Protein AF-0000000080698499 (afdb_homodimer)

Nearest PDB structures (foldseek):
  7paf-assembly1_D  TM=9.011E-01  e=4.760E-02  Streptococcus pneumoniae TIGR4
  7paf-assembly1_D  TM=9.011E-01  e=4.403E-02  Streptococcus pneumoniae TIGR4

Sequence (308 aa):
MSWLFFALLSALFAALTAVFAKLGLQGLDSDFATFIRTLFIVGIVALWVSFLGKWQPLAAVGGRQWLFLALSAAATGLSWLFYFKALQLGQASHVAPVDKLSVVFVALFSVTFLGERLSAREWLGIVLIVVGVICLALPSAAPVSQVTEQGYDKMSWLFFALLSALFAALTAVFAKLGLQGLDSDFATFIRTLFIVGIVALWVSFLGKWQPLAAVGGRQWLFLALSAAATGLSWLFYFKALQLGQASHVAPVDKLSVVFVALFSVTFLGERLSAREWLGIVLIVVGVICLALPSAAPVSQVTEQGYDK

Organism: Cardiobacterium hominis (strain ATCC 15826 / DSM 8339 / NCTC 10426 / 6573) (NCBI:txid638300)

Structure (mmCIF, N/CA/C/O backbone):
data_AF-0000000080698499-model_v1
#
loop_
_entity.id
_entity.type
_entity.pdbx_description
1 polymer 'Putative membrane protein'
#
loop_
_atom_site.group_PDB
_atom_site.id
_atom_site.type_symbol
_atom_site.label_atom_id
_atom_site.label_alt_id
_atom_site.label_comp_id
_atom_site.label_asym_id
_atom_site.label_entity_id
_atom_site.label_seq_id
_atom_site.pdbx_PDB_ins_code
_atom_site.Cartn_x
_atom_site.Cartn_y
_atom_site.Cartn_z
_atom_site.occupancy
_atom_site.B_iso_or_equiv
_atom_site.auth_seq_id
_atom_site.auth_comp_id
_atom_site.auth_asym_id
_atom_site.auth_atom_id
_atom_site.pdbx_PDB_model_num
ATOM 1 N N . MET A 1 1 ? 2.051 12.164 18.75 1 57.22 1 MET A N 1
ATOM 2 C CA . MET A 1 1 ? 2.865 11.18 18.062 1 57.22 1 MET A CA 1
ATOM 3 C C . MET A 1 1 ? 3.18 11.633 16.641 1 57.22 1 MET A C 1
ATOM 5 O O . MET A 1 1 ? 2.391 12.352 16.031 1 57.22 1 MET A O 1
ATOM 9 N N . SER A 1 2 ? 4.496 11.328 16.141 1 82.44 2 SER A N 1
ATOM 10 C CA . SER A 1 2 ? 5.039 11.898 14.914 1 82.44 2 SER A CA 1
ATOM 11 C C . SER A 1 2 ? 4.539 11.141 13.695 1 82.44 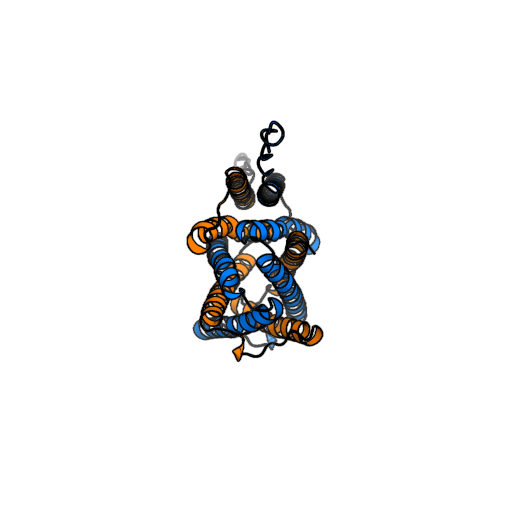2 SER A C 1
ATOM 13 O O . SER A 1 2 ? 4.082 10 13.805 1 82.44 2 SER A O 1
ATOM 15 N N . TRP A 1 3 ? 4.176 11.758 12.75 1 86 3 TRP A N 1
ATOM 16 C CA . TRP A 1 3 ? 3.809 11.156 11.469 1 86 3 TRP A CA 1
ATOM 17 C C . TRP A 1 3 ? 4.734 9.984 11.133 1 86 3 TRP A C 1
ATOM 19 O O . TRP A 1 3 ? 4.305 9 10.531 1 86 3 TRP A O 1
ATOM 29 N N . LEU A 1 4 ? 5.926 10.07 11.672 1 82.94 4 LEU A N 1
ATOM 30 C CA . LEU A 1 4 ? 6.926 9.039 11.398 1 82.94 4 LEU A CA 1
ATOM 31 C C . LEU A 1 4 ? 6.566 7.734 12.094 1 82.94 4 LEU A C 1
ATOM 33 O O . LEU A 1 4 ? 6.719 6.656 11.516 1 82.94 4 LEU A O 1
ATOM 37 N N . PHE A 1 5 ? 6.164 7.879 13.266 1 87.12 5 PHE A N 1
ATOM 38 C CA . PHE A 1 5 ? 5.777 6.695 14.031 1 87.12 5 PHE A CA 1
ATOM 39 C C . PHE A 1 5 ? 4.633 5.961 13.344 1 87.12 5 PHE A C 1
ATOM 41 O O . PHE A 1 5 ? 4.703 4.746 13.141 1 87.12 5 PHE A O 1
ATOM 48 N N . PHE A 1 6 ? 3.684 6.617 12.938 1 87.69 6 PHE A N 1
ATOM 49 C CA . PHE A 1 6 ? 2.516 6.023 12.297 1 87.69 6 PHE A CA 1
ATOM 50 C C . PHE A 1 6 ? 2.879 5.445 10.938 1 87.69 6 PHE A C 1
ATOM 52 O O . PHE A 1 6 ? 2.377 4.387 10.555 1 87.69 6 PHE A O 1
ATOM 59 N N . ALA A 1 7 ? 3.734 6.062 10.25 1 86.56 7 ALA A N 1
ATOM 60 C CA . ALA A 1 7 ? 4.156 5.574 8.938 1 86.56 7 ALA A CA 1
ATOM 61 C C . ALA A 1 7 ? 4.934 4.266 9.062 1 86.56 7 ALA A C 1
ATOM 63 O O . ALA A 1 7 ? 4.777 3.359 8.242 1 86.56 7 ALA A O 1
ATOM 64 N N . LEU A 1 8 ? 5.703 4.172 10.148 1 85.75 8 LEU A N 1
ATOM 65 C CA . LEU A 1 8 ? 6.488 2.963 10.375 1 85.75 8 LEU A CA 1
ATOM 66 C C . LEU A 1 8 ? 5.59 1.795 10.766 1 85.75 8 LEU A C 1
ATOM 68 O O . LEU A 1 8 ? 5.793 0.669 10.305 1 85.75 8 LEU A O 1
ATOM 72 N N . LEU A 1 9 ? 4.684 2.059 11.578 1 88.31 9 LEU A N 1
ATOM 73 C CA . LEU A 1 9 ? 3.717 1.031 11.945 1 88.31 9 LEU A CA 1
ATOM 74 C C . LEU A 1 9 ? 2.934 0.559 10.727 1 88.31 9 LEU A C 1
ATOM 76 O O . LEU A 1 9 ? 2.688 -0.639 10.57 1 88.31 9 LEU A O 1
ATOM 80 N N . SER A 1 10 ? 2.555 1.526 9.883 1 90.06 10 SER A N 1
ATOM 81 C CA . SER A 1 10 ? 1.871 1.193 8.633 1 90.06 10 SER A CA 1
ATOM 82 C C . SER A 1 10 ? 2.721 0.273 7.766 1 90.06 10 SER A C 1
ATOM 84 O O . SER A 1 10 ? 2.217 -0.703 7.207 1 90.06 10 SER A O 1
ATOM 86 N N . ALA A 1 11 ? 4.004 0.563 7.699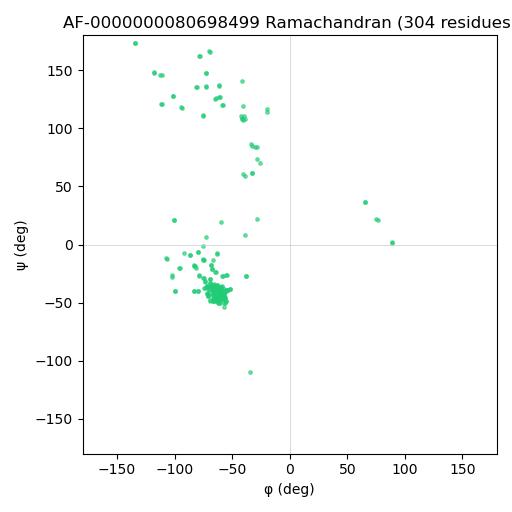 1 86.06 11 ALA A N 1
ATOM 87 C CA . ALA A 1 11 ? 4.922 -0.232 6.891 1 86.06 11 ALA A CA 1
ATOM 88 C C . ALA A 1 11 ? 4.996 -1.669 7.398 1 86.06 11 ALA A C 1
ATOM 90 O O . ALA A 1 11 ? 5.008 -2.615 6.605 1 86.06 11 ALA A O 1
ATOM 91 N N . LEU A 1 12 ? 5.062 -1.797 8.68 1 87.94 12 LEU A N 1
ATOM 92 C CA . LEU A 1 12 ? 5.133 -3.119 9.289 1 87.94 12 LEU A CA 1
ATOM 93 C C . LEU A 1 12 ? 3.896 -3.943 8.945 1 87.94 12 LEU A C 1
ATOM 95 O O . LEU A 1 12 ? 4.012 -5.082 8.484 1 87.94 12 LEU A O 1
ATOM 99 N N . PHE A 1 13 ? 2.744 -3.426 9.125 1 89.75 13 PHE A N 1
ATOM 100 C CA . PHE A 1 13 ? 1.504 -4.145 8.859 1 89.75 13 PHE A CA 1
ATOM 101 C C . PHE A 1 13 ? 1.314 -4.359 7.363 1 89.75 13 PHE A C 1
ATOM 103 O O . PHE A 1 13 ? 0.751 -5.371 6.941 1 89.75 13 PHE A O 1
ATOM 110 N N . ALA A 1 14 ? 1.779 -3.393 6.574 1 86.44 14 ALA A N 1
ATOM 111 C CA . ALA A 1 14 ? 1.729 -3.561 5.125 1 86.44 14 ALA A CA 1
ATOM 112 C C . ALA A 1 14 ? 2.535 -4.777 4.684 1 86.44 14 ALA A C 1
ATOM 114 O O . ALA A 1 14 ? 2.117 -5.52 3.791 1 86.44 14 ALA A O 1
ATOM 115 N N . ALA A 1 15 ? 3.678 -4.926 5.332 1 86.44 15 ALA A N 1
ATOM 116 C CA . ALA A 1 15 ? 4.504 -6.094 5.023 1 86.44 15 ALA A CA 1
ATOM 117 C C . ALA A 1 15 ? 3.773 -7.387 5.371 1 86.44 15 ALA A C 1
ATOM 119 O O . ALA A 1 15 ? 3.789 -8.344 4.594 1 86.44 15 ALA A O 1
ATOM 120 N N . LEU A 1 16 ? 3.174 -7.426 6.531 1 89.12 16 LEU A N 1
ATOM 121 C CA . LEU A 1 16 ? 2.402 -8.594 6.941 1 89.12 16 LEU A CA 1
ATOM 122 C C . LEU A 1 16 ? 1.259 -8.859 5.969 1 89.12 16 LEU A C 1
ATOM 124 O O . LEU A 1 16 ? 0.941 -10.008 5.676 1 89.12 16 LEU A O 1
ATOM 128 N N . THR A 1 17 ? 0.667 -7.77 5.473 1 90.56 17 THR A N 1
ATOM 129 C CA . THR A 1 17 ? -0.399 -7.891 4.484 1 90.56 17 THR A CA 1
ATOM 130 C C . THR A 1 17 ? 0.077 -8.68 3.27 1 90.56 17 THR A C 1
ATOM 132 O O . THR A 1 17 ? -0.583 -9.633 2.84 1 90.56 17 THR A O 1
ATOM 135 N N . ALA A 1 18 ? 1.188 -8.273 2.76 1 85.06 18 ALA A N 1
ATOM 136 C CA . ALA A 1 18 ? 1.715 -8.883 1.541 1 85.06 18 ALA A CA 1
ATOM 137 C C . ALA A 1 18 ? 2.02 -10.359 1.755 1 85.06 18 ALA A C 1
ATOM 139 O O . ALA A 1 18 ? 1.688 -11.195 0.913 1 85.06 18 ALA A O 1
ATOM 140 N N . VAL A 1 19 ? 2.631 -10.688 2.869 1 87.31 19 VAL A N 1
ATOM 141 C CA . VAL A 1 19 ? 3.061 -12.047 3.156 1 87.31 19 VAL A CA 1
ATOM 142 C C . VAL A 1 19 ? 1.838 -12.938 3.377 1 87.31 19 VAL A C 1
ATOM 144 O O . VAL A 1 19 ? 1.733 -14.016 2.789 1 87.31 19 VAL A O 1
ATOM 147 N N . PHE A 1 20 ? 0.883 -12.516 4.195 1 90.69 20 PHE A N 1
ATOM 148 C CA . PHE A 1 20 ? -0.334 -13.281 4.441 1 90.69 20 PHE A CA 1
ATOM 149 C C . PHE A 1 20 ? -1.156 -13.422 3.166 1 90.69 20 PHE A C 1
ATOM 151 O O . PHE A 1 20 ? -1.788 -14.453 2.938 1 90.69 20 PHE A O 1
ATOM 158 N N . ALA A 1 21 ? -1.169 -12.352 2.389 1 88.19 21 ALA A N 1
ATOM 159 C CA . ALA A 1 21 ? -1.91 -12.398 1.132 1 88.19 21 ALA A CA 1
ATOM 160 C C . ALA A 1 21 ? -1.332 -13.461 0.197 1 88.19 21 ALA A C 1
ATOM 162 O O . ALA A 1 21 ? -2.076 -14.219 -0.425 1 88.19 21 ALA A O 1
ATOM 163 N N . LYS A 1 22 ? 0.015 -13.414 0.082 1 86.12 22 LYS A N 1
ATOM 164 C CA . LYS A 1 22 ? 0.662 -14.414 -0.765 1 86.12 22 LYS A CA 1
ATOM 165 C C . LYS A 1 22 ? 0.281 -15.828 -0.336 1 86.12 22 LYS A C 1
ATOM 167 O O . LYS A 1 22 ? -0.013 -16.672 -1.177 1 86.12 22 LYS A O 1
ATOM 172 N N . LEU A 1 23 ? 0.198 -16.062 0.903 1 86.75 23 LEU A N 1
ATOM 173 C CA . LEU A 1 23 ? -0.152 -17.375 1.438 1 86.75 23 LEU A CA 1
ATOM 174 C C . LEU A 1 23 ? -1.63 -17.688 1.214 1 86.75 23 LEU A C 1
ATOM 176 O O . LEU A 1 23 ? -2.002 -18.828 0.96 1 86.75 23 LEU A O 1
ATOM 180 N N . GLY A 1 24 ? -2.477 -16.688 1.31 1 87.62 24 GLY A N 1
ATOM 181 C CA . GLY A 1 24 ? -3.916 -16.859 1.223 1 87.62 24 GLY A CA 1
ATOM 182 C C . GLY A 1 24 ? -4.422 -16.953 -0.205 1 87.62 24 GLY A C 1
ATOM 183 O O . GLY A 1 24 ? -5.535 -17.422 -0.449 1 87.62 24 GLY A O 1
ATOM 184 N N . LEU A 1 25 ? -3.598 -16.469 -1.101 1 86.75 25 LEU A N 1
ATOM 185 C CA . LEU A 1 25 ? -4.031 -16.391 -2.49 1 86.75 25 LEU A CA 1
ATOM 186 C C . LEU A 1 25 ? -3.846 -17.719 -3.201 1 86.75 25 LEU A C 1
ATOM 188 O O . LEU A 1 25 ? -4.395 -17.938 -4.285 1 86.75 25 LEU A O 1
ATOM 192 N N . GLN A 1 26 ? -3.021 -18.562 -2.621 1 83.06 26 GLN A N 1
ATOM 193 C CA . GLN A 1 26 ? -2.703 -19.828 -3.293 1 83.06 26 GLN A CA 1
ATOM 194 C C . GLN A 1 26 ? -3.965 -20.641 -3.559 1 83.06 26 GLN A C 1
ATOM 196 O O . GLN A 1 26 ? -4.715 -20.953 -2.633 1 83.06 26 GLN A O 1
ATOM 201 N N . GLY A 1 27 ? -4.219 -20.922 -4.84 1 81.38 27 GLY A N 1
ATOM 202 C CA . GLY A 1 27 ? -5.336 -21.766 -5.227 1 81.38 27 GLY A CA 1
ATOM 203 C C . GLY A 1 27 ? -6.625 -20.984 -5.441 1 81.38 27 GLY A C 1
ATOM 204 O O . GLY A 1 27 ? -7.68 -21.578 -5.66 1 81.38 27 GLY A O 1
ATOM 205 N N . LEU A 1 28 ? -6.559 -19.656 -5.285 1 84.38 28 LEU A N 1
ATOM 206 C CA . LEU A 1 28 ? -7.742 -18.828 -5.465 1 84.38 28 LEU A CA 1
ATOM 207 C C . LEU A 1 28 ? -7.543 -17.844 -6.613 1 84.38 28 LEU A C 1
ATOM 209 O O . LEU A 1 28 ? -6.41 -17.516 -6.973 1 84.38 28 LEU A O 1
ATOM 213 N N . ASP A 1 29 ? -8.633 -17.562 -7.234 1 87.94 29 ASP A N 1
ATOM 214 C CA . ASP A 1 29 ? -8.578 -16.406 -8.125 1 87.94 29 ASP A CA 1
ATOM 215 C C . ASP A 1 29 ? -8.242 -15.133 -7.363 1 87.94 29 ASP A C 1
ATOM 217 O O . ASP A 1 29 ? -8.867 -14.836 -6.34 1 87.94 29 ASP A O 1
ATOM 221 N N . SER A 1 30 ? -7.215 -14.406 -7.812 1 86.25 30 SER A N 1
ATOM 222 C CA . SER A 1 30 ? -6.73 -13.234 -7.09 1 86.25 30 SER A CA 1
ATOM 223 C C . SER A 1 30 ? -7.812 -12.164 -6.98 1 86.25 30 SER A C 1
ATOM 225 O O . SER A 1 30 ? -7.895 -11.453 -5.973 1 86.25 30 SER A O 1
ATOM 227 N N . ASP A 1 31 ? -8.648 -11.992 -8.016 1 88.25 31 ASP A N 1
ATOM 228 C CA . ASP A 1 31 ? -9.711 -10.984 -7.992 1 88.25 31 ASP A CA 1
ATOM 229 C C . ASP A 1 31 ? -10.758 -11.32 -6.934 1 88.25 31 ASP A C 1
ATOM 231 O O . ASP A 1 31 ? -11.172 -10.445 -6.172 1 88.25 31 ASP A O 1
ATOM 235 N N . PHE A 1 32 ? -11.133 -12.562 -6.883 1 88.06 32 PHE A N 1
ATOM 236 C CA . PHE A 1 32 ? -12.109 -13.016 -5.902 1 88.06 32 PHE A CA 1
ATOM 237 C C . PHE A 1 32 ? -11.547 -12.93 -4.492 1 88.06 32 PHE A C 1
ATOM 239 O O . PHE A 1 32 ? -12.234 -12.484 -3.568 1 88.06 32 PHE A O 1
ATOM 246 N N . ALA A 1 33 ? -10.32 -13.328 -4.34 1 87.44 33 ALA A N 1
ATOM 247 C CA . ALA A 1 33 ? -9.656 -13.25 -3.039 1 87.44 33 ALA A CA 1
ATOM 248 C C . ALA A 1 33 ? -9.602 -11.805 -2.543 1 87.44 33 ALA A C 1
ATOM 250 O O . ALA A 1 33 ? -9.805 -11.539 -1.356 1 87.44 33 ALA A O 1
ATOM 251 N N . THR A 1 34 ? -9.312 -10.875 -3.471 1 90.25 34 THR A N 1
ATOM 252 C CA . THR A 1 34 ? -9.258 -9.461 -3.123 1 90.25 34 THR A CA 1
ATOM 253 C C . THR A 1 34 ? -10.617 -8.977 -2.627 1 90.25 34 THR A C 1
ATOM 255 O O . THR A 1 34 ? -10.695 -8.195 -1.672 1 90.25 34 THR A O 1
ATOM 258 N N . PHE A 1 35 ? -11.68 -9.445 -3.244 1 90.44 35 PHE A N 1
ATOM 259 C CA . PHE A 1 35 ? -13.023 -9.07 -2.816 1 90.44 35 PHE A CA 1
ATOM 260 C C . PHE A 1 35 ? -13.289 -9.547 -1.393 1 90.44 35 PHE A C 1
ATOM 262 O O . PHE A 1 35 ? -13.75 -8.773 -0.554 1 90.44 35 PHE A O 1
ATOM 269 N N . ILE A 1 36 ? -12.969 -10.75 -1.102 1 89.12 36 ILE A N 1
ATOM 270 C CA . ILE A 1 36 ? -13.172 -11.32 0.226 1 89.12 36 ILE A CA 1
ATOM 271 C C . ILE A 1 36 ? -12.383 -10.516 1.257 1 89.12 36 ILE A C 1
ATOM 273 O O . ILE A 1 36 ? -12.906 -10.164 2.314 1 89.12 36 ILE A O 1
ATOM 277 N N . ARG A 1 37 ? -11.148 -10.25 0.898 1 89.38 37 ARG A N 1
ATOM 278 C CA . ARG A 1 37 ? -10.289 -9.492 1.798 1 89.38 37 ARG A CA 1
ATOM 279 C C . ARG A 1 37 ? -10.883 -8.125 2.113 1 89.38 37 ARG A C 1
ATOM 281 O O . ARG A 1 37 ? -10.797 -7.652 3.248 1 89.38 37 ARG A O 1
ATOM 288 N N . THR A 1 38 ? -11.438 -7.539 1.113 1 91.75 38 THR A N 1
ATOM 289 C CA . THR A 1 38 ? -11.969 -6.195 1.312 1 91.75 38 THR A CA 1
ATOM 290 C C . THR A 1 38 ? -13.148 -6.215 2.279 1 91.75 38 THR A C 1
ATOM 292 O O . THR A 1 38 ? -13.328 -5.289 3.07 1 91.75 38 THR A O 1
ATOM 295 N N . LEU A 1 39 ? -13.945 -7.207 2.246 1 92.25 39 LEU A N 1
ATOM 296 C CA . LEU A 1 39 ? -15.047 -7.332 3.193 1 92.25 39 LEU A CA 1
ATOM 297 C C . LEU A 1 39 ? -14.523 -7.426 4.625 1 92.25 39 LEU A C 1
ATOM 299 O O . LEU A 1 39 ? -15.102 -6.828 5.535 1 92.25 39 LEU A O 1
ATOM 303 N N . PHE A 1 40 ? -13.477 -8.219 4.816 1 90.5 40 PHE A N 1
ATOM 304 C CA . PHE A 1 40 ? -12.852 -8.305 6.133 1 90.5 40 PHE A CA 1
ATOM 305 C C . PHE A 1 40 ? -12.336 -6.938 6.578 1 90.5 40 PHE A C 1
ATOM 307 O O . PHE A 1 40 ? -12.461 -6.574 7.746 1 90.5 40 PHE A O 1
ATOM 314 N N . ILE A 1 41 ? -11.758 -6.199 5.637 1 91.56 41 ILE A N 1
ATOM 315 C CA . ILE A 1 41 ? -11.195 -4.891 5.953 1 91.56 41 ILE A CA 1
ATOM 316 C C . ILE A 1 41 ? -12.297 -3.955 6.438 1 91.56 41 ILE A C 1
ATOM 318 O O . ILE A 1 41 ? -12.125 -3.242 7.43 1 91.56 41 ILE A O 1
ATOM 322 N N . VAL A 1 42 ? -13.453 -3.941 5.77 1 92.12 42 VAL A N 1
ATOM 323 C CA . VAL A 1 42 ? -14.57 -3.1 6.18 1 92.12 42 VAL A CA 1
ATOM 324 C C . VAL A 1 42 ? -14.953 -3.414 7.621 1 92.12 42 VAL A C 1
ATOM 326 O O . VAL A 1 42 ? -15.156 -2.506 8.43 1 92.12 42 VAL A O 1
ATOM 329 N N . GLY A 1 43 ? -15.062 -4.695 7.914 1 92.5 43 GLY A N 1
ATOM 330 C CA . GLY A 1 43 ? -15.406 -5.102 9.266 1 92.5 43 GLY A CA 1
ATOM 331 C C . GLY A 1 43 ? -14.414 -4.621 10.305 1 92.5 43 GLY A C 1
ATOM 332 O O . GLY A 1 43 ? -14.805 -4.113 11.359 1 92.5 43 GLY A O 1
ATOM 333 N N . ILE A 1 44 ? -13.172 -4.758 10.078 1 90.62 44 ILE A N 1
ATOM 334 C CA . ILE A 1 44 ? -12.109 -4.414 11.016 1 90.62 44 ILE A CA 1
ATOM 335 C C . ILE A 1 44 ? -12.078 -2.9 11.234 1 90.62 44 ILE A C 1
ATOM 337 O O . ILE A 1 44 ? -12.008 -2.43 12.367 1 90.62 44 ILE A O 1
ATOM 341 N N . VAL A 1 45 ? -12.102 -2.105 10.133 1 90.69 45 VAL A N 1
ATOM 342 C CA . VAL A 1 45 ? -12.07 -0.649 10.227 1 90.69 45 VAL A CA 1
ATOM 343 C C . VAL A 1 45 ? -13.312 -0.144 10.945 1 90.69 45 VAL A C 1
ATOM 345 O O . VAL A 1 45 ? -13.234 0.756 11.789 1 90.69 45 VAL A O 1
ATOM 348 N N . ALA A 1 46 ? -14.477 -0.727 10.578 1 91.25 46 ALA A N 1
ATOM 349 C CA . ALA A 1 46 ? -15.711 -0.355 11.266 1 91.25 46 ALA A CA 1
ATOM 350 C C . ALA A 1 46 ? -15.594 -0.593 12.773 1 91.25 46 ALA A C 1
ATOM 352 O O . ALA A 1 46 ? -16.016 0.245 13.57 1 91.25 46 ALA A O 1
ATOM 353 N N . LEU A 1 47 ? -15.039 -1.777 13.086 1 90.81 47 LEU A N 1
ATOM 354 C CA . LEU A 1 47 ? -14.844 -2.109 14.492 1 90.81 47 LEU A CA 1
ATOM 355 C C . LEU A 1 47 ? -13.898 -1.115 15.164 1 90.81 47 LEU A C 1
ATOM 357 O O . LEU A 1 47 ? -14.141 -0.685 16.297 1 90.81 47 LEU A O 1
ATOM 361 N N . TRP A 1 48 ? -12.867 -0.739 14.469 1 88.06 48 TRP A N 1
ATOM 362 C CA . TRP A 1 48 ? -11.883 0.206 14.992 1 88.06 48 TRP A CA 1
ATOM 363 C C . TRP A 1 48 ? -12.508 1.579 15.203 1 88.06 48 TRP A C 1
ATOM 365 O O . TRP A 1 48 ? -12.359 2.174 16.281 1 88.06 48 TRP A O 1
ATOM 375 N N . VAL A 1 49 ? -13.219 2.094 14.234 1 88 49 VAL A N 1
ATOM 376 C CA . VAL A 1 49 ? -13.852 3.406 14.305 1 88 49 VAL A CA 1
ATOM 377 C C . VAL A 1 49 ? -14.891 3.422 15.422 1 88 49 VAL A C 1
ATOM 379 O O . VAL A 1 49 ? -15.023 4.418 16.141 1 88 49 VAL A O 1
ATOM 382 N N . SER A 1 50 ? -15.641 2.361 15.555 1 89.06 50 SER A N 1
ATOM 383 C CA . SER A 1 50 ? -16.656 2.252 16.594 1 89.06 50 SER A CA 1
ATOM 384 C C . SER A 1 50 ? -16.016 2.223 17.984 1 89.06 50 SER A C 1
ATOM 386 O O . SER A 1 50 ? -16.531 2.842 18.922 1 89.06 50 SER A O 1
ATOM 388 N N . PHE A 1 51 ? -14.961 1.452 18.078 1 88.94 51 PHE A N 1
ATOM 389 C CA . PHE A 1 51 ? -14.281 1.323 19.359 1 88.94 51 PHE A CA 1
ATOM 390 C C . PHE A 1 51 ? -13.719 2.666 19.812 1 88.94 51 PHE A C 1
ATOM 392 O O . PHE A 1 51 ? -13.758 2.994 21 1 88.94 51 PHE A O 1
ATOM 399 N N . LEU A 1 52 ? -13.211 3.49 18.859 1 87.44 52 LEU A N 1
ATOM 400 C CA . LEU A 1 52 ? -12.617 4.785 19.172 1 87.44 52 LEU A CA 1
ATOM 401 C C . LEU A 1 52 ? -13.688 5.871 19.234 1 87.44 52 LEU A C 1
ATOM 403 O O . LEU A 1 52 ? -13.422 6.984 19.703 1 87.44 52 LEU A O 1
ATOM 407 N N . GLY A 1 53 ? -14.93 5.578 18.828 1 84.62 53 GLY A N 1
ATOM 408 C CA . GLY A 1 53 ? -16.031 6.535 18.844 1 84.62 53 GLY A CA 1
ATOM 409 C C . GLY A 1 53 ? -15.812 7.684 17.875 1 84.62 53 GLY A C 1
ATOM 410 O O . GLY A 1 53 ? -16.109 8.836 18.203 1 84.62 53 GLY A O 1
ATOM 411 N N . LYS A 1 54 ? -15.242 7.402 16.75 1 82.56 54 LYS A N 1
ATOM 412 C CA . LYS A 1 54 ? -14.867 8.461 15.82 1 82.56 54 LYS A CA 1
ATOM 413 C C . LYS A 1 54 ? -15.883 8.578 14.695 1 82.56 54 LYS A C 1
ATOM 415 O O . LYS A 1 54 ? -15.562 9.07 13.609 1 82.56 54 LYS A O 1
ATOM 420 N N . TRP A 1 55 ? -17.062 8.086 14.945 1 83.88 55 TRP A N 1
ATOM 421 C CA . TRP A 1 55 ? -18.109 8.234 13.945 1 83.88 55 TRP A CA 1
ATOM 422 C C . TRP A 1 55 ? -18.469 9.703 13.734 1 83.88 55 TRP A C 1
ATOM 424 O O . TRP A 1 55 ? -18.547 10.469 14.695 1 83.88 55 TRP A O 1
ATOM 434 N N . GLN A 1 56 ? -18.406 10.164 12.523 1 82.12 56 GLN A N 1
ATOM 435 C CA . GLN A 1 56 ? -18.797 11.523 12.18 1 82.12 56 GLN A CA 1
ATOM 436 C C . GLN A 1 56 ? -20.062 11.539 11.336 1 82.12 56 GLN A C 1
ATOM 438 O O . GLN A 1 56 ? -20.344 10.586 10.609 1 82.12 56 GLN A O 1
ATOM 443 N N . PRO A 1 57 ? -20.875 12.633 11.594 1 80 57 PRO A N 1
ATOM 444 C CA . PRO A 1 57 ? -22.047 12.75 10.727 1 80 57 PRO A CA 1
ATOM 445 C C . PRO A 1 57 ? -21.688 12.906 9.25 1 80 57 PRO A C 1
ATOM 447 O O . PRO A 1 57 ? -20.688 13.547 8.922 1 80 57 PRO A O 1
ATOM 450 N N . LEU A 1 58 ? -22.359 12.234 8.391 1 80.31 58 LEU A N 1
ATOM 451 C CA . LEU A 1 58 ? -22.125 12.289 6.949 1 80.31 58 LEU A CA 1
ATOM 452 C C . LEU A 1 58 ? -22.188 13.727 6.441 1 80.31 58 LEU A C 1
ATOM 454 O O . LEU A 1 58 ? -21.547 14.07 5.445 1 80.31 58 LEU A O 1
ATOM 458 N N . ALA A 1 59 ? -22.922 14.539 7.141 1 78.25 59 ALA A N 1
ATOM 459 C CA . ALA A 1 59 ? -23.062 15.945 6.766 1 78.25 59 ALA A CA 1
ATOM 460 C C . ALA A 1 59 ? -21.75 16.688 6.941 1 78.25 59 ALA A C 1
ATOM 462 O O . ALA A 1 59 ? -21.531 17.75 6.348 1 78.25 59 ALA A O 1
ATOM 463 N N . ALA A 1 60 ? -20.922 16.125 7.746 1 79.31 60 ALA A N 1
ATOM 464 C CA . ALA A 1 60 ? -19.625 16.75 8 1 79.31 60 ALA A CA 1
ATOM 465 C C . ALA A 1 60 ? -18.672 16.547 6.824 1 79.31 60 ALA A C 1
ATOM 467 O O . ALA A 1 60 ? -17.656 17.219 6.711 1 79.31 60 ALA A O 1
ATOM 468 N N . VAL A 1 61 ? -19.109 15.648 5.996 1 82.38 61 VAL A N 1
ATOM 469 C CA . VAL A 1 61 ? -18.281 15.344 4.844 1 82.38 61 VAL A CA 1
ATOM 470 C C . VAL A 1 61 ? -18.719 16.188 3.646 1 82.38 61 VAL A C 1
ATOM 472 O O . VAL A 1 61 ? -19.875 16.125 3.236 1 82.38 61 VAL A O 1
ATOM 475 N N . GLY A 1 62 ? -17.812 17.062 3.135 1 85.69 62 GLY A N 1
ATOM 476 C CA . GLY A 1 62 ? -18.109 17.922 2.006 1 85.69 62 GLY A CA 1
ATOM 477 C C . GLY A 1 62 ? -18.047 17.203 0.67 1 85.69 62 GLY A C 1
ATOM 478 O O . GLY A 1 62 ? -17.594 16.078 0.592 1 85.69 62 GLY A O 1
ATOM 479 N N . GLY A 1 63 ? -18.656 17.812 -0.374 1 88.75 63 GLY A N 1
ATOM 480 C CA . GLY A 1 63 ? -18.641 17.266 -1.72 1 88.75 63 GLY A CA 1
ATOM 481 C C . GLY A 1 63 ? -17.25 16.969 -2.238 1 88.75 63 GLY A C 1
ATOM 482 O O . GLY A 1 63 ? -17.031 15.93 -2.875 1 88.75 63 GLY A O 1
ATOM 483 N N . ARG A 1 64 ? -16.375 17.844 -1.904 1 89 64 ARG A N 1
ATOM 484 C CA . ARG A 1 64 ? -14.992 17.656 -2.338 1 89 64 ARG A CA 1
ATOM 485 C C . ARG A 1 64 ? -14.375 16.422 -1.679 1 89 64 ARG A C 1
ATOM 487 O O . ARG A 1 64 ? -13.648 15.656 -2.326 1 89 64 ARG A O 1
ATOM 494 N N . GLN A 1 65 ? -14.648 16.25 -0.419 1 88.5 65 GLN A N 1
ATOM 495 C CA . GLN A 1 65 ? -14.117 15.102 0.302 1 88.5 65 GLN A CA 1
ATOM 496 C C . GLN A 1 65 ? -14.695 13.797 -0.25 1 88.5 65 GLN A C 1
ATOM 498 O O . GLN A 1 65 ? -13.961 12.828 -0.449 1 88.5 65 GLN A O 1
ATOM 503 N N . TRP A 1 66 ? -15.977 13.852 -0.58 1 88.44 66 TRP A N 1
ATOM 504 C CA . TRP A 1 66 ? -16.609 12.68 -1.168 1 88.44 66 TRP A CA 1
ATOM 505 C C . TRP A 1 66 ? -15.953 12.305 -2.49 1 88.44 66 TRP A C 1
ATOM 507 O O . TRP A 1 66 ? -15.664 11.133 -2.736 1 88.44 66 TRP A O 1
ATOM 517 N N . LEU A 1 67 ? -15.711 13.258 -3.229 1 90.44 67 LEU A N 1
ATOM 518 C CA . LEU A 1 67 ? -15.148 13.016 -4.551 1 90.44 67 LEU A CA 1
ATOM 519 C C . LEU A 1 67 ? -13.742 12.438 -4.441 1 90.44 67 LEU A C 1
ATOM 521 O O . LEU A 1 67 ? -13.445 11.398 -5.039 1 90.44 67 LEU A O 1
ATOM 525 N N . PHE A 1 68 ? -12.93 13.039 -3.631 1 91.19 68 PHE A N 1
ATOM 526 C CA . PHE A 1 68 ? -11.531 12.617 -3.555 1 91.19 68 PHE A CA 1
ATOM 527 C C . PHE A 1 68 ? -11.406 11.289 -2.828 1 91.19 68 PHE A C 1
ATOM 529 O O . PHE A 1 68 ? -10.539 10.477 -3.152 1 91.19 68 PHE A O 1
ATOM 536 N N . LEU A 1 69 ? -12.281 11.086 -1.915 1 89.88 69 LEU A N 1
ATOM 537 C CA . LEU A 1 69 ? -12.25 9.797 -1.236 1 89.88 69 LEU A CA 1
ATOM 538 C C . LEU A 1 69 ? -12.711 8.68 -2.17 1 89.88 69 LEU A C 1
ATOM 540 O O . LEU A 1 69 ? -12.148 7.586 -2.16 1 89.88 69 LEU A O 1
ATOM 544 N N . ALA A 1 70 ? -13.688 8.961 -2.949 1 91.69 70 ALA A N 1
ATOM 545 C CA . ALA A 1 70 ? -14.156 7.984 -3.926 1 91.69 70 ALA A CA 1
ATOM 546 C C . ALA A 1 70 ? -13.086 7.695 -4.973 1 91.69 70 ALA A C 1
ATOM 548 O O . ALA A 1 70 ? -12.859 6.539 -5.336 1 91.69 70 ALA A O 1
ATOM 549 N N . LEU A 1 71 ? -12.484 8.711 -5.461 1 91.56 71 LEU A N 1
ATOM 550 C CA . LEU A 1 71 ? -11.398 8.555 -6.43 1 91.56 71 LEU A CA 1
ATOM 551 C C . LEU A 1 71 ? -10.242 7.773 -5.824 1 91.56 71 LEU A C 1
ATOM 553 O O . LEU A 1 71 ? -9.656 6.914 -6.48 1 91.56 71 LEU A O 1
ATOM 557 N N . SER A 1 72 ? -9.891 8.156 -4.617 1 91.75 72 SER A N 1
ATOM 558 C CA . SER A 1 72 ? -8.828 7.438 -3.916 1 91.75 72 SER A CA 1
ATOM 559 C C . SER A 1 72 ? -9.18 5.965 -3.74 1 91.75 72 SER A C 1
ATOM 561 O O . SER A 1 72 ? -8.328 5.09 -3.932 1 91.75 72 SER A O 1
ATOM 563 N N . ALA A 1 73 ? -10.375 5.703 -3.375 1 91.5 73 ALA A N 1
ATOM 564 C CA . ALA A 1 73 ? -10.836 4.324 -3.209 1 91.5 73 ALA A CA 1
ATOM 565 C C . ALA A 1 73 ? -10.766 3.559 -4.527 1 91.5 73 ALA A C 1
ATOM 567 O O . ALA A 1 73 ? -10.344 2.398 -4.555 1 91.5 73 ALA A O 1
ATOM 568 N N . ALA A 1 74 ? -11.219 4.18 -5.578 1 92.94 74 ALA A N 1
ATOM 569 C CA . ALA A 1 74 ? -11.141 3.551 -6.895 1 92.94 74 ALA A CA 1
ATOM 570 C C . ALA A 1 74 ? -9.695 3.234 -7.27 1 92.94 74 ALA A C 1
ATOM 572 O O . ALA A 1 74 ? -9.398 2.137 -7.742 1 92.94 74 ALA A O 1
ATOM 573 N N . ALA A 1 75 ? -8.828 4.199 -7.066 1 92.12 75 ALA A N 1
ATOM 574 C CA . ALA A 1 75 ? -7.402 3.992 -7.328 1 92.12 75 ALA A CA 1
ATOM 575 C C . ALA A 1 75 ? -6.848 2.857 -6.473 1 92.12 75 ALA A C 1
ATOM 577 O O . ALA A 1 75 ? -6.074 2.027 -6.961 1 92.12 75 ALA A O 1
ATOM 578 N N . THR A 1 76 ? -7.234 2.826 -5.211 1 91.81 76 THR A N 1
ATOM 579 C CA . THR A 1 76 ? -6.797 1.776 -4.297 1 91.81 76 THR A CA 1
ATOM 580 C C . THR A 1 76 ? -7.285 0.41 -4.773 1 91.81 76 THR A C 1
ATOM 582 O O . THR A 1 76 ? -6.5 -0.539 -4.855 1 91.81 76 THR A O 1
ATOM 585 N N . GLY A 1 77 ? -8.57 0.314 -5.078 1 91.56 77 GLY A N 1
ATOM 586 C CA . GLY A 1 77 ? -9.125 -0.94 -5.562 1 91.56 77 GLY A CA 1
ATOM 587 C C . GLY A 1 77 ? -8.406 -1.475 -6.789 1 91.56 77 GLY A C 1
ATOM 588 O O . GLY A 1 77 ? -8.055 -2.656 -6.844 1 91.56 77 GLY A O 1
ATOM 589 N N . LEU A 1 78 ? -8.219 -0.607 -7.734 1 90.56 78 LEU A N 1
ATOM 590 C CA . LEU A 1 78 ? -7.496 -1.005 -8.938 1 90.56 78 LEU A CA 1
ATOM 591 C C . LEU A 1 78 ? -6.062 -1.401 -8.602 1 90.56 78 LEU A C 1
ATOM 593 O O . LEU A 1 78 ? -5.551 -2.398 -9.117 1 90.56 78 LEU A O 1
ATOM 597 N N . SER A 1 79 ? -5.426 -0.622 -7.789 1 90.69 79 SER A N 1
ATOM 598 C CA . SER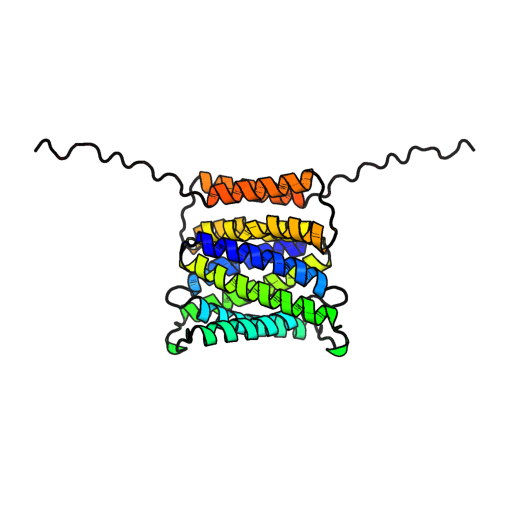 A 1 79 ? -4.062 -0.943 -7.375 1 90.69 79 SER A CA 1
ATOM 599 C C . SER A 1 79 ? -3.99 -2.326 -6.734 1 90.69 79 SER A C 1
ATOM 601 O O . SER A 1 79 ? -3.088 -3.109 -7.039 1 90.69 79 SER A O 1
ATOM 603 N N . TRP A 1 80 ? -4.941 -2.65 -5.895 1 89.5 80 TRP A N 1
ATOM 604 C CA . TRP A 1 80 ? -4.949 -3.939 -5.215 1 89.5 80 TRP A CA 1
ATOM 605 C C . TRP A 1 80 ? -5.156 -5.078 -6.207 1 89.5 80 TRP A C 1
ATOM 607 O O . TRP A 1 80 ? -4.48 -6.109 -6.129 1 89.5 80 TRP A O 1
ATOM 617 N N . LEU A 1 81 ? -6.086 -4.918 -7.105 1 89.38 81 LEU A N 1
ATOM 618 C CA . LEU A 1 81 ? -6.348 -5.961 -8.094 1 89.38 81 LEU A CA 1
ATOM 619 C C . LEU A 1 81 ? -5.09 -6.277 -8.898 1 89.38 81 LEU A C 1
ATOM 621 O O . LEU A 1 81 ? -4.758 -7.445 -9.102 1 89.38 81 LEU A O 1
ATOM 625 N N . PHE A 1 82 ? -4.398 -5.273 -9.266 1 89.31 82 PHE A N 1
ATOM 626 C CA . PHE A 1 82 ? -3.172 -5.473 -10.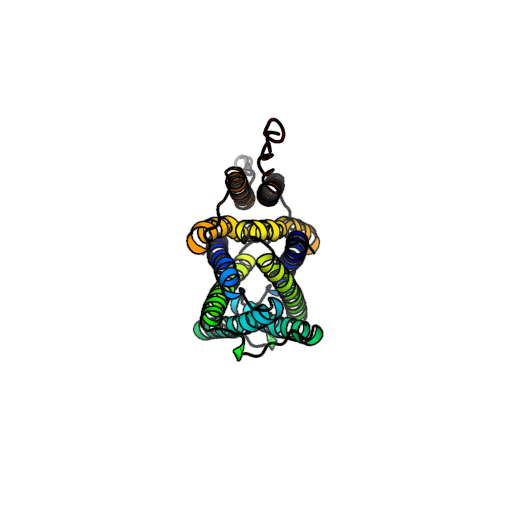031 1 89.31 82 PHE A CA 1
ATOM 627 C C . PHE A 1 82 ? -2.059 -6 -9.133 1 89.31 82 PHE A C 1
ATOM 629 O O . PHE A 1 82 ? -1.265 -6.844 -9.555 1 89.31 82 PHE A O 1
ATOM 636 N N . TYR A 1 83 ? -1.992 -5.547 -7.922 1 88.88 83 TYR A N 1
ATOM 637 C CA . TYR A 1 83 ? -0.947 -5.961 -6.992 1 88.88 83 TYR A CA 1
ATOM 638 C C . TYR A 1 83 ? -1.069 -7.441 -6.656 1 88.88 83 TYR A C 1
ATOM 640 O O . TYR A 1 83 ? -0.084 -8.18 -6.711 1 88.88 83 TYR A O 1
ATOM 648 N N . PHE A 1 84 ? -2.236 -7.859 -6.363 1 87.88 84 PHE A N 1
ATOM 649 C CA . PHE A 1 84 ? -2.412 -9.242 -5.945 1 87.88 84 PHE A CA 1
ATOM 650 C C . PHE A 1 84 ? -2.316 -10.188 -7.141 1 87.88 84 PHE A C 1
ATOM 652 O O . PHE A 1 84 ? -1.864 -11.328 -7.008 1 87.88 84 PHE A O 1
ATOM 659 N N . LYS A 1 85 ? -2.703 -9.648 -8.297 1 87.75 85 LYS A N 1
ATOM 660 C CA . LYS A 1 85 ? -2.412 -10.422 -9.5 1 87.75 85 LYS A CA 1
ATOM 661 C C . LYS A 1 85 ? -0.908 -10.586 -9.695 1 87.75 85 LYS A C 1
ATOM 663 O O . LYS A 1 85 ? -0.435 -11.672 -10.039 1 87.75 85 LYS A O 1
ATOM 668 N N . ALA A 1 86 ? -0.189 -9.539 -9.477 1 86.75 86 ALA A N 1
ATOM 669 C CA . ALA A 1 86 ? 1.268 -9.594 -9.562 1 86.75 86 ALA A CA 1
ATOM 670 C C . ALA A 1 86 ? 1.848 -10.547 -8.523 1 86.75 86 ALA A C 1
ATOM 672 O O . ALA A 1 86 ? 2.775 -11.305 -8.812 1 86.75 86 ALA A O 1
ATOM 673 N N . LEU A 1 87 ? 1.313 -10.516 -7.336 1 84.19 87 LEU A N 1
ATOM 674 C CA . LEU A 1 87 ? 1.778 -11.367 -6.246 1 84.19 87 LEU A CA 1
ATOM 675 C C . LEU A 1 87 ? 1.532 -12.836 -6.562 1 84.19 87 LEU A C 1
ATOM 677 O O . LEU A 1 87 ? 2.299 -13.703 -6.137 1 84.19 87 LEU A O 1
ATOM 681 N N . GLN A 1 88 ? 0.438 -13.062 -7.223 1 85.75 88 GLN A N 1
ATOM 682 C CA . GLN A 1 88 ? 0.133 -14.438 -7.609 1 85.75 88 GLN A CA 1
ATOM 683 C C . GLN A 1 88 ? 1.104 -14.938 -8.68 1 85.75 88 GLN A C 1
ATOM 685 O O . GLN A 1 88 ? 1.458 -16.125 -8.695 1 85.75 88 GLN A O 1
ATOM 690 N N . LEU A 1 89 ? 1.64 -14.07 -9.539 1 85.75 89 LEU A N 1
ATOM 691 C CA . LEU A 1 89 ? 2.453 -14.438 -10.688 1 85.75 89 LEU A CA 1
ATOM 692 C C . LEU A 1 89 ? 3.938 -14.383 -10.344 1 85.75 89 LEU A C 1
ATOM 694 O O . LEU A 1 89 ? 4.762 -14.977 -11.047 1 85.75 89 LEU A O 1
ATOM 698 N N . GLY A 1 90 ? 4.254 -13.625 -9.25 1 80 90 GLY A N 1
ATOM 699 C CA . GLY A 1 90 ? 5.656 -13.43 -8.922 1 80 90 GLY A CA 1
ATOM 700 C C . GLY A 1 90 ? 5.949 -13.617 -7.445 1 80 90 GLY A C 1
ATOM 701 O O . GLY A 1 90 ? 5.039 -13.852 -6.648 1 80 90 GLY A O 1
ATOM 702 N N . GLN A 1 91 ? 7.301 -13.57 -7.141 1 82.62 91 GLN A N 1
ATOM 703 C CA . GLN A 1 91 ? 7.723 -13.656 -5.746 1 82.62 91 GLN A CA 1
ATOM 704 C C . GLN A 1 91 ? 7.402 -12.375 -4.992 1 82.62 91 GLN A C 1
ATOM 706 O O . GLN A 1 91 ? 7.539 -11.273 -5.539 1 82.62 91 GLN A O 1
ATOM 711 N N . ALA A 1 92 ? 6.875 -12.539 -3.768 1 80.38 92 ALA A N 1
ATOM 712 C CA . ALA A 1 92 ? 6.547 -11.383 -2.939 1 80.38 92 ALA A CA 1
ATOM 713 C C . ALA A 1 92 ? 7.738 -10.438 -2.816 1 80.38 92 ALA A C 1
ATOM 715 O O . ALA A 1 92 ? 7.578 -9.211 -2.869 1 80.38 92 ALA A O 1
ATOM 716 N N . SER A 1 93 ? 8.938 -11 -2.715 1 77.88 93 SER A N 1
ATOM 717 C CA . SER A 1 93 ? 10.156 -10.219 -2.529 1 77.88 93 SER A CA 1
ATOM 718 C C . SER A 1 93 ? 10.492 -9.406 -3.775 1 77.88 93 SER A C 1
ATOM 720 O O . SER A 1 93 ? 11.266 -8.453 -3.711 1 77.88 93 SER A O 1
ATOM 722 N N . HIS A 1 94 ? 9.898 -9.773 -4.91 1 79.56 94 HIS A N 1
ATOM 723 C CA . HIS A 1 94 ? 10.133 -9.031 -6.148 1 79.56 94 HIS A CA 1
ATOM 724 C C . HIS A 1 94 ? 8.992 -8.062 -6.434 1 79.56 94 HIS A C 1
ATOM 726 O O . HIS A 1 94 ? 9.227 -6.926 -6.844 1 79.56 94 HIS A O 1
ATOM 732 N N . VAL A 1 95 ? 7.809 -8.523 -6.176 1 80.69 95 VAL A N 1
ATOM 733 C CA . VAL A 1 95 ? 6.621 -7.738 -6.508 1 80.69 95 VAL A CA 1
ATOM 734 C C . VAL A 1 95 ? 6.516 -6.535 -5.574 1 80.69 95 VAL A C 1
ATOM 736 O O . VAL A 1 95 ? 6.238 -5.422 -6.02 1 80.69 95 VAL A O 1
ATOM 739 N N . ALA A 1 96 ? 6.734 -6.711 -4.301 1 79.31 96 ALA A N 1
ATOM 740 C CA . ALA A 1 96 ? 6.582 -5.676 -3.285 1 79.31 96 ALA A CA 1
ATOM 741 C C . ALA A 1 96 ? 7.469 -4.469 -3.594 1 79.31 96 ALA A C 1
ATOM 743 O O . ALA A 1 96 ? 6.984 -3.336 -3.648 1 79.31 96 ALA A O 1
ATOM 744 N N . PRO A 1 97 ? 8.695 -4.746 -3.963 1 76.69 97 PRO A N 1
ATOM 745 C CA . PRO A 1 97 ? 9.555 -3.588 -4.25 1 76.69 97 PRO A CA 1
ATOM 746 C C . PRO A 1 97 ? 9.109 -2.82 -5.492 1 76.69 97 PRO A C 1
ATOM 748 O O . PRO A 1 97 ? 9.227 -1.594 -5.539 1 76.69 97 PRO A O 1
ATOM 751 N N . VAL A 1 98 ? 8.617 -3.506 -6.5 1 76.44 98 VAL A N 1
ATOM 752 C CA . VAL A 1 98 ? 8.188 -2.844 -7.727 1 76.44 98 VAL A CA 1
ATOM 753 C C . VAL A 1 98 ? 6.973 -1.968 -7.445 1 76.44 98 VAL A C 1
ATOM 755 O O . VAL A 1 98 ? 6.863 -0.857 -7.973 1 76.44 98 VAL A O 1
ATOM 758 N N . ASP A 1 99 ? 6.164 -2.463 -6.594 1 80.19 99 ASP A N 1
ATOM 759 C CA . ASP A 1 99 ? 5 -1.679 -6.195 1 80.19 99 ASP A CA 1
ATOM 760 C C . ASP A 1 99 ? 5.418 -0.401 -5.473 1 80.19 99 ASP A C 1
ATOM 762 O O . ASP A 1 99 ? 4.727 0.618 -5.551 1 80.19 99 ASP A O 1
ATOM 766 N N . LYS A 1 100 ? 6.562 -0.396 -4.918 1 74.5 100 LYS A N 1
ATOM 767 C CA . LYS A 1 100 ? 7.027 0.741 -4.129 1 74.5 100 LYS A CA 1
ATOM 768 C C . LYS A 1 100 ? 7.543 1.862 -5.027 1 74.5 100 LYS A C 1
ATOM 770 O O . LYS A 1 100 ? 7.742 2.988 -4.57 1 74.5 100 LYS A O 1
ATOM 775 N N . LEU A 1 101 ? 7.609 1.576 -6.328 1 80 101 LEU A N 1
ATOM 776 C CA . LEU A 1 101 ? 7.887 2.656 -7.27 1 80 101 LEU A CA 1
ATOM 777 C C . LEU A 1 101 ? 6.773 3.699 -7.242 1 80 101 LEU A C 1
ATOM 779 O O . LEU A 1 101 ? 6.926 4.793 -7.793 1 80 101 LEU A O 1
ATOM 783 N N . SER A 1 102 ? 5.781 3.355 -6.547 1 83.06 102 SER A N 1
ATOM 784 C CA . SER A 1 102 ? 4.699 4.316 -6.363 1 83.06 102 SER A CA 1
ATOM 785 C C . SER A 1 102 ? 5.203 5.602 -5.719 1 83.06 102 SER A C 1
ATOM 787 O O . SER A 1 102 ? 4.633 6.676 -5.93 1 83.06 102 SER A O 1
ATOM 789 N N . VAL A 1 103 ? 6.254 5.492 -4.973 1 80 103 VAL A N 1
ATOM 790 C CA . VAL A 1 103 ? 6.793 6.66 -4.285 1 80 103 VAL A CA 1
ATOM 791 C C . VAL A 1 103 ? 7.211 7.715 -5.309 1 80 103 VAL A C 1
ATOM 793 O O . VAL A 1 103 ? 7.047 8.914 -5.078 1 80 103 VAL A O 1
ATOM 796 N N . VAL A 1 104 ? 7.773 7.273 -6.395 1 81.81 104 VAL A N 1
ATOM 797 C CA . VAL A 1 104 ? 8.172 8.188 -7.461 1 81.81 104 VAL A CA 1
ATOM 798 C C . VAL A 1 104 ? 6.949 8.914 -8.008 1 81.81 104 VAL A C 1
ATOM 800 O O . VAL A 1 104 ? 6.957 10.141 -8.156 1 81.81 104 VAL A O 1
ATOM 803 N N . PHE A 1 105 ? 5.945 8.188 -8.234 1 85.81 105 PHE A N 1
ATOM 804 C CA . PHE A 1 105 ? 4.711 8.758 -8.758 1 85.81 105 PHE A CA 1
ATOM 805 C C . PHE A 1 105 ? 4.059 9.672 -7.734 1 85.81 105 PHE A C 1
ATOM 807 O O . PHE A 1 105 ? 3.529 10.734 -8.086 1 85.81 105 PHE A O 1
ATOM 814 N N . VAL A 1 106 ? 4.125 9.289 -6.465 1 84.12 106 VAL A N 1
ATOM 815 C CA . VAL A 1 106 ? 3.564 10.125 -5.41 1 84.12 106 VAL A CA 1
ATOM 816 C C . VAL A 1 106 ? 4.301 11.461 -5.363 1 84.12 106 VAL A C 1
ATOM 818 O O . VAL A 1 106 ? 3.674 12.523 -5.25 1 84.12 106 VAL A O 1
ATOM 821 N N . ALA A 1 107 ? 5.625 11.383 -5.398 1 82.56 107 ALA A N 1
ATOM 822 C CA . ALA A 1 107 ? 6.41 12.617 -5.398 1 82.56 107 ALA A CA 1
ATOM 823 C C . ALA A 1 107 ? 6.012 13.523 -6.555 1 82.56 107 ALA A C 1
ATOM 825 O O . ALA A 1 107 ? 5.781 14.719 -6.363 1 82.56 107 ALA A O 1
ATOM 826 N N . LEU A 1 108 ? 5.891 12.922 -7.703 1 85.88 108 LEU A N 1
ATOM 827 C CA . LEU A 1 108 ? 5.531 13.695 -8.891 1 85.88 108 LEU A CA 1
ATOM 828 C C . LEU A 1 108 ? 4.133 14.289 -8.742 1 85.88 108 LEU A C 1
ATOM 830 O O . LEU A 1 108 ? 3.934 15.484 -8.992 1 85.88 108 LEU A O 1
ATOM 834 N N . PHE A 1 109 ? 3.213 13.484 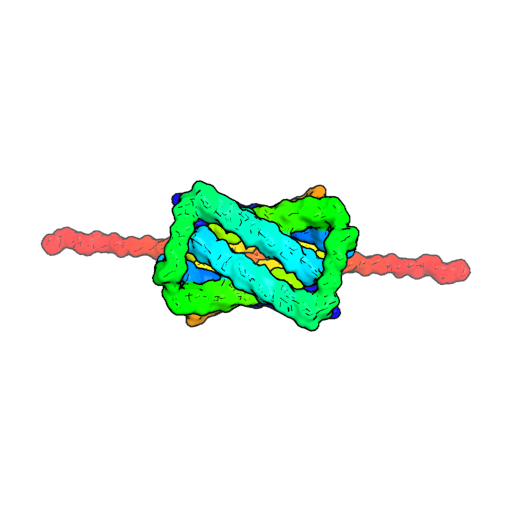-8.305 1 88.06 109 PHE A N 1
ATOM 835 C CA . PHE A 1 109 ? 1.826 13.922 -8.195 1 88.06 109 PHE A CA 1
ATOM 836 C C . PHE A 1 109 ? 1.66 14.898 -7.039 1 88.06 109 PHE A C 1
ATOM 838 O O . PHE A 1 109 ? 0.851 15.828 -7.113 1 88.06 109 PHE A O 1
ATOM 845 N N . SER A 1 110 ? 2.428 14.633 -5.969 1 84.88 110 SER A N 1
ATOM 846 C CA . SER A 1 110 ? 2.301 15.539 -4.832 1 84.88 110 SER A CA 1
ATOM 847 C C . SER A 1 110 ? 2.814 16.938 -5.176 1 84.88 110 SER A C 1
ATOM 849 O O . SER A 1 110 ? 2.256 17.938 -4.723 1 84.88 110 SER A O 1
ATOM 851 N N . VAL A 1 111 ? 3.885 17.047 -5.953 1 84.25 111 VAL A N 1
ATOM 852 C CA . VAL A 1 111 ? 4.41 18.344 -6.395 1 84.25 111 VAL A CA 1
ATOM 853 C C . VAL A 1 111 ? 3.416 19.016 -7.336 1 84.25 111 VAL A C 1
ATOM 855 O O . VAL A 1 111 ? 3.164 20.219 -7.23 1 84.25 111 VAL A O 1
ATOM 858 N N . THR A 1 112 ? 2.789 18.266 -8.188 1 86.62 112 THR A N 1
ATOM 859 C CA . THR A 1 112 ? 1.933 18.828 -9.227 1 86.62 112 THR A CA 1
ATOM 860 C C . THR A 1 112 ? 0.541 19.125 -8.672 1 86.62 112 THR A C 1
ATOM 862 O O . THR A 1 112 ? -0.039 20.172 -8.969 1 86.62 112 THR A O 1
ATOM 865 N N . PHE A 1 113 ? 0.009 18.219 -7.809 1 84.69 113 PHE A N 1
ATOM 866 C CA . PHE A 1 113 ? -1.383 18.359 -7.391 1 84.69 113 PHE A CA 1
ATOM 867 C C . PHE A 1 113 ? -1.476 18.953 -5.992 1 84.69 113 PHE A C 1
ATOM 869 O O . PHE A 1 113 ? -2.453 19.641 -5.668 1 84.69 113 PHE A O 1
ATOM 876 N N . LEU A 1 114 ? -0.484 18.797 -5.137 1 83.88 114 LEU A N 1
ATOM 877 C CA . LEU A 1 114 ? -0.551 19.266 -3.758 1 83.88 114 LEU A CA 1
ATOM 878 C C . LEU A 1 114 ? 0.345 20.484 -3.551 1 83.88 114 LEU A C 1
ATOM 880 O O . LEU A 1 114 ? 0.278 21.141 -2.508 1 83.88 114 LEU A O 1
ATOM 884 N N . GLY A 1 115 ? 1.185 20.734 -4.551 1 85.12 115 GLY A N 1
ATOM 885 C CA . GLY A 1 115 ? 2.061 21.891 -4.465 1 85.12 115 GLY A CA 1
ATOM 886 C C . GLY A 1 115 ? 3.227 21.703 -3.518 1 85.12 115 GLY A C 1
ATOM 887 O O . GLY A 1 115 ? 3.75 22.656 -2.955 1 85.12 115 GLY A O 1
ATOM 888 N N . GLU A 1 116 ? 3.543 20.531 -3.277 1 83.88 116 GLU A N 1
ATOM 889 C CA . GLU A 1 116 ? 4.684 20.266 -2.406 1 83.88 116 GLU A CA 1
ATOM 890 C C . GLU A 1 116 ? 6 20.578 -3.111 1 83.88 116 GLU A C 1
ATOM 892 O O . GLU A 1 116 ? 6.102 20.453 -4.332 1 83.88 116 GLU A O 1
ATOM 897 N N . ARG A 1 117 ? 7 21.031 -2.354 1 84.94 117 ARG A N 1
ATOM 898 C CA . ARG A 1 117 ? 8.328 21.312 -2.879 1 84.94 117 ARG A CA 1
ATOM 899 C C . ARG A 1 117 ? 9.352 20.328 -2.338 1 84.94 117 ARG A C 1
ATOM 901 O O . ARG A 1 117 ? 9.508 20.188 -1.122 1 84.94 117 ARG A O 1
ATOM 908 N N . LEU A 1 118 ? 9.945 19.672 -3.246 1 83.44 118 LEU A N 1
ATOM 909 C CA . LEU A 1 118 ? 10.953 18.672 -2.854 1 83.44 118 LEU A CA 1
ATOM 910 C C . LEU A 1 118 ? 12.359 19.234 -3.039 1 83.44 118 LEU A C 1
ATOM 912 O O . LEU A 1 118 ? 12.656 19.859 -4.059 1 83.44 118 LEU A O 1
ATOM 916 N N . SER A 1 119 ? 13.094 19.125 -1.999 1 85.44 119 SER A N 1
ATOM 917 C CA . SER A 1 119 ? 14.492 19.531 -2.066 1 85.44 119 SER A CA 1
ATOM 918 C C . SER A 1 119 ? 15.312 18.578 -2.936 1 85.44 119 SER A C 1
ATOM 920 O O . SER A 1 119 ? 14.828 17.516 -3.322 1 85.44 119 SER A O 1
ATOM 922 N N . ALA A 1 120 ? 16.469 19.016 -3.273 1 86.56 120 ALA A N 1
ATOM 923 C CA . ALA A 1 120 ? 17.391 18.188 -4.059 1 86.56 120 ALA A CA 1
ATOM 924 C C . ALA A 1 120 ? 17.688 16.875 -3.334 1 86.56 120 ALA A C 1
ATOM 926 O O . ALA A 1 120 ? 17.812 15.82 -3.965 1 86.56 120 ALA A O 1
ATOM 927 N N . ARG A 1 121 ? 17.781 16.969 -2.098 1 84 121 ARG A N 1
ATOM 928 C CA . ARG A 1 121 ? 18.031 15.773 -1.293 1 84 121 ARG A CA 1
ATOM 929 C C . ARG A 1 121 ? 16.859 14.797 -1.397 1 84 121 ARG A C 1
ATOM 931 O O . ARG A 1 121 ? 17.062 13.586 -1.494 1 84 121 ARG A O 1
ATOM 938 N N . GLU A 1 122 ? 15.742 15.352 -1.388 1 84.31 122 GLU A N 1
ATOM 939 C CA . GLU A 1 122 ? 14.547 14.516 -1.492 1 84.31 122 GLU A CA 1
ATOM 940 C C . GLU A 1 122 ? 14.469 13.836 -2.855 1 84.31 122 GLU A C 1
ATOM 942 O O . GLU A 1 122 ? 14.102 12.664 -2.951 1 84.31 122 GLU A O 1
ATOM 947 N N . TRP A 1 123 ? 14.867 14.547 -3.844 1 86.38 123 TRP A N 1
ATOM 948 C CA . TRP A 1 123 ? 14.906 13.953 -5.18 1 86.38 123 TRP A CA 1
ATOM 949 C C . TRP A 1 123 ? 15.945 12.844 -5.246 1 86.38 123 TRP A C 1
ATOM 951 O O . TRP A 1 123 ? 15.727 11.82 -5.898 1 86.38 123 TRP A O 1
ATOM 961 N N . LEU A 1 124 ? 16.969 13.023 -4.551 1 86.31 124 LEU A N 1
ATOM 962 C CA . LEU A 1 124 ? 18 11.992 -4.484 1 86.31 124 LEU A CA 1
ATOM 963 C C . LEU A 1 124 ? 17.469 10.734 -3.805 1 86.31 124 LEU A C 1
ATOM 965 O O . LEU A 1 124 ? 17.75 9.617 -4.234 1 86.31 124 LEU A O 1
ATOM 969 N N . GLY A 1 125 ? 16.781 10.977 -2.736 1 83.69 125 GLY A N 1
ATOM 970 C CA . GLY A 1 125 ? 16.156 9.844 -2.074 1 83.69 125 GLY A CA 1
ATOM 971 C C . GLY A 1 125 ? 15.258 9.039 -2.992 1 83.69 125 GLY A C 1
ATOM 972 O O . GLY A 1 125 ? 15.297 7.805 -2.986 1 83.69 125 GLY A O 1
ATOM 973 N N . ILE A 1 126 ? 14.539 9.703 -3.812 1 84.38 126 ILE A N 1
ATOM 974 C CA . ILE A 1 126 ? 13.633 9.062 -4.758 1 84.38 126 ILE A CA 1
ATOM 975 C C . ILE A 1 126 ? 14.438 8.242 -5.766 1 84.38 126 ILE A C 1
ATOM 977 O O . ILE A 1 126 ? 14.078 7.102 -6.078 1 84.38 126 ILE A O 1
ATOM 981 N N . VAL A 1 127 ? 15.484 8.797 -6.285 1 86.81 127 VAL A N 1
ATOM 982 C CA . VAL A 1 127 ? 16.344 8.109 -7.246 1 86.81 127 VAL A CA 1
ATOM 983 C C . VAL A 1 127 ? 16.906 6.84 -6.617 1 86.81 127 VAL A C 1
ATOM 985 O O . VAL A 1 127 ? 16.953 5.785 -7.258 1 86.81 127 VAL A O 1
ATOM 988 N N . LEU A 1 128 ? 17.328 6.914 -5.398 1 85.56 128 LEU A N 1
ATOM 989 C CA . LEU A 1 128 ? 17.875 5.758 -4.691 1 85.56 128 LEU A CA 1
ATOM 990 C C . LEU A 1 128 ? 16.828 4.656 -4.566 1 85.56 128 LEU A C 1
ATOM 992 O O . LEU A 1 128 ? 17.141 3.475 -4.738 1 85.56 128 LEU A O 1
ATOM 996 N N . ILE A 1 129 ? 15.641 5.02 -4.266 1 81.56 129 ILE A N 1
ATOM 997 C CA . ILE A 1 129 ? 14.555 4.051 -4.16 1 81.56 129 ILE A CA 1
ATOM 998 C C . ILE A 1 129 ? 14.344 3.371 -5.512 1 81.56 129 ILE A C 1
ATOM 1000 O O . ILE A 1 129 ? 14.219 2.146 -5.582 1 81.56 129 ILE A O 1
ATOM 1004 N N . VAL A 1 130 ? 14.328 4.141 -6.586 1 83.94 130 VAL A N 1
ATOM 1005 C CA . VAL A 1 130 ? 14.125 3.609 -7.93 1 83.94 130 VAL A CA 1
ATOM 1006 C C . VAL A 1 130 ? 15.234 2.619 -8.266 1 83.94 130 VAL A C 1
ATOM 1008 O O . VAL A 1 130 ? 14.969 1.507 -8.727 1 83.94 130 VAL A O 1
ATOM 1011 N N . VAL A 1 131 ? 16.422 2.994 -8.023 1 85.75 131 VAL A N 1
ATOM 1012 C CA . VAL A 1 131 ? 17.578 2.146 -8.305 1 85.75 131 VAL A CA 1
ATOM 1013 C C . VAL A 1 131 ? 17.5 0.871 -7.469 1 85.75 131 VAL A C 1
ATOM 1015 O O . VAL A 1 131 ? 17.797 -0.222 -7.965 1 85.75 131 VAL A O 1
ATOM 1018 N N . GLY A 1 132 ? 17.141 1.023 -6.25 1 83 132 GLY A N 1
ATOM 1019 C CA . GLY A 1 132 ? 16.984 -0.138 -5.391 1 83 132 GLY A CA 1
ATOM 1020 C C . GLY A 1 132 ? 15.945 -1.125 -5.906 1 83 132 GLY A C 1
ATOM 1021 O O . GLY A 1 132 ? 16.172 -2.336 -5.887 1 83 132 GLY A O 1
ATOM 1022 N N . VAL A 1 133 ? 14.852 -0.623 -6.375 1 79.69 133 VAL A N 1
ATOM 1023 C CA . VAL A 1 133 ? 13.789 -1.461 -6.918 1 79.69 133 VAL A CA 1
ATOM 1024 C C . VAL A 1 133 ? 14.281 -2.18 -8.172 1 79.69 133 VAL A C 1
ATOM 1026 O O . VAL A 1 133 ? 14 -3.363 -8.367 1 79.69 133 VAL A O 1
ATOM 1029 N N . ILE A 1 134 ? 14.969 -1.476 -9.031 1 80.12 134 ILE A N 1
ATOM 1030 C CA . ILE A 1 134 ? 15.508 -2.064 -10.258 1 80.12 134 ILE A CA 1
ATOM 1031 C C . ILE A 1 134 ? 16.469 -3.199 -9.906 1 80.12 134 ILE A C 1
ATOM 1033 O O . ILE A 1 134 ? 16.453 -4.254 -10.547 1 80.12 134 ILE A O 1
ATOM 1037 N N . CYS A 1 135 ? 17.234 -3.008 -8.898 1 80.31 135 CYS A N 1
ATOM 1038 C CA . CYS A 1 135 ? 18.172 -4.035 -8.453 1 80.31 135 CYS A CA 1
ATOM 1039 C C . CYS A 1 135 ? 17.438 -5.281 -7.988 1 80.31 135 CYS A C 1
ATOM 1041 O O . CYS A 1 135 ? 17.922 -6.402 -8.156 1 80.31 135 CYS A O 1
ATOM 1043 N N . LEU A 1 136 ? 16.375 -5.168 -7.434 1 75.19 136 LEU A N 1
ATOM 1044 C CA . LEU A 1 136 ? 15.578 -6.281 -6.922 1 75.19 136 LEU A CA 1
ATOM 1045 C C . LEU A 1 136 ? 14.805 -6.957 -8.047 1 75.19 136 LEU A C 1
ATOM 1047 O O . LEU A 1 136 ? 14.625 -8.18 -8.039 1 75.19 136 LEU A O 1
ATOM 1051 N N . ALA A 1 137 ? 14.266 -6.172 -8.969 1 70.5 137 ALA A N 1
ATOM 1052 C CA . ALA A 1 137 ? 13.383 -6.688 -10.016 1 70.5 137 ALA A CA 1
ATOM 1053 C C . ALA A 1 137 ? 14.188 -7.352 -11.125 1 70.5 137 ALA A C 1
ATOM 1055 O O . ALA A 1 137 ? 13.672 -8.211 -11.844 1 70.5 137 ALA A O 1
ATOM 1056 N N . LEU A 1 138 ? 15.422 -6.941 -11.305 1 64.44 138 LEU A N 1
ATOM 1057 C CA . LEU A 1 138 ? 16.203 -7.504 -12.406 1 64.44 138 LEU A CA 1
ATOM 1058 C C . LEU A 1 138 ? 16.672 -8.914 -12.07 1 64.44 138 LEU A C 1
ATOM 1060 O O . LEU A 1 138 ? 17.094 -9.188 -10.945 1 64.44 138 LEU A O 1
ATOM 1064 N N . PRO A 1 139 ? 16.094 -9.906 -12.812 1 55.66 139 PRO A N 1
ATOM 1065 C CA . PRO A 1 139 ? 16.516 -11.305 -12.648 1 55.66 139 PRO A CA 1
ATOM 1066 C C . PRO A 1 139 ? 18.031 -11.445 -12.508 1 55.66 139 PRO A C 1
ATOM 1068 O O . PRO A 1 139 ? 18.781 -10.68 -13.109 1 55.66 139 PRO A O 1
ATOM 1071 N N . SER A 1 140 ? 18.422 -11.805 -11.195 1 51.91 140 SER A N 1
ATOM 1072 C CA . SER A 1 140 ? 19.844 -12.172 -11.109 1 51.91 140 SER A CA 1
ATOM 1073 C C . SER A 1 140 ? 20.266 -12.977 -12.328 1 51.91 140 SER A C 1
ATOM 1075 O O . SER A 1 140 ? 19.516 -13.828 -12.812 1 51.91 140 SER A O 1
ATOM 1077 N N . ALA A 1 141 ? 21.062 -12.516 -13.219 1 44.41 141 ALA A N 1
ATOM 1078 C CA . ALA A 1 141 ? 21.688 -13.312 -14.273 1 44.41 141 ALA A CA 1
ATOM 1079 C C . ALA A 1 141 ? 21.922 -14.75 -13.82 1 44.41 141 ALA A C 1
ATOM 1081 O O . ALA A 1 141 ? 22.516 -14.984 -12.766 1 44.41 141 ALA A O 1
ATOM 1082 N N . ALA A 1 142 ? 20.906 -15.648 -13.914 1 45.53 142 ALA A N 1
ATOM 1083 C CA . ALA A 1 142 ? 21.188 -17.078 -13.773 1 45.53 142 ALA A CA 1
ATOM 1084 C C . ALA A 1 142 ? 22.656 -17.375 -14.023 1 45.53 142 ALA A C 1
ATOM 1086 O O . ALA A 1 142 ? 23.266 -16.828 -14.945 1 45.53 142 ALA A O 1
ATOM 1087 N N . PRO A 1 143 ? 23.391 -17.844 -13.109 1 41.78 143 PRO A N 1
ATOM 1088 C CA . PRO A 1 143 ? 24.703 -18.328 -13.562 1 41.78 143 PRO A CA 1
ATOM 1089 C C . PRO A 1 143 ? 24.609 -19.109 -14.859 1 41.78 143 PRO A C 1
ATOM 1091 O O . PRO A 1 143 ? 23.641 -19.844 -15.086 1 41.78 143 PRO A O 1
ATOM 1094 N N . VAL A 1 144 ? 25.078 -18.688 -16.031 1 38.44 144 VAL A N 1
ATOM 1095 C CA . VAL A 1 144 ? 25.312 -19.516 -17.219 1 38.44 144 VAL A CA 1
ATOM 1096 C C . VAL A 1 144 ? 25.641 -20.953 -16.797 1 38.44 144 VAL A C 1
ATOM 1098 O O . VAL A 1 144 ? 26.641 -21.188 -16.125 1 38.44 144 VAL A O 1
ATOM 1101 N N . SER A 1 145 ? 24.781 -21.766 -16.344 1 40.81 145 SER A N 1
ATOM 1102 C CA . SER A 1 145 ? 25.141 -23.172 -16.328 1 40.81 145 SER A CA 1
ATOM 1103 C C . SER A 1 145 ? 26.031 -23.531 -17.516 1 40.81 145 SER A C 1
ATOM 1105 O O . SER A 1 145 ? 25.641 -23.375 -18.672 1 40.81 145 SER A O 1
ATOM 1107 N N . GLN A 1 146 ? 27.344 -23.391 -17.453 1 38.5 146 GLN A N 1
ATOM 1108 C CA . GLN A 1 146 ? 28.281 -24.047 -18.359 1 38.5 146 GLN A CA 1
ATOM 1109 C C . GLN A 1 146 ? 27.859 -25.484 -18.641 1 38.5 146 GLN A C 1
ATOM 1111 O O . GLN A 1 146 ? 27.906 -26.328 -17.75 1 38.5 146 GLN A O 1
ATOM 1116 N N . VAL A 1 147 ? 26.719 -25.906 -19.203 1 40.22 147 VAL A N 1
ATOM 1117 C CA . VAL A 1 147 ? 26.609 -27.172 -19.906 1 40.22 147 VAL A CA 1
ATOM 1118 C C . VAL A 1 147 ? 27.922 -27.5 -20.594 1 40.22 147 VAL A C 1
ATOM 1120 O O . VAL A 1 147 ? 28.312 -26.859 -21.562 1 40.22 147 VAL A O 1
ATOM 1123 N N . THR A 1 148 ? 29.078 -27.688 -19.922 1 37.38 148 THR A N 1
ATOM 1124 C CA . THR A 1 148 ? 30.219 -28.359 -20.547 1 37.38 148 THR A CA 1
ATOM 1125 C C . THR A 1 148 ? 29.75 -29.562 -21.359 1 37.38 148 THR A C 1
ATOM 1127 O O . THR A 1 148 ? 28.781 -30.234 -20.984 1 37.38 148 THR A O 1
ATOM 1130 N N . GLU A 1 149 ? 30.359 -29.859 -22.609 1 40.56 149 GLU A N 1
ATOM 1131 C CA . GLU A 1 149 ? 30.641 -30.75 -23.734 1 40.56 149 GLU A CA 1
ATOM 1132 C C . GLU A 1 149 ? 30.859 -32.188 -23.25 1 40.56 149 GLU A C 1
ATOM 1134 O O . GLU A 1 149 ? 31.297 -33.031 -24.016 1 40.56 149 GLU A O 1
ATOM 1139 N N . GLN A 1 150 ? 30.609 -32.5 -21.969 1 40.44 150 GLN A N 1
ATOM 1140 C CA . GLN A 1 150 ? 31.094 -33.844 -21.828 1 40.44 150 GLN A CA 1
ATOM 1141 C C . GLN A 1 150 ? 30.25 -34.812 -22.656 1 40.44 150 GLN A C 1
ATOM 1143 O O . GLN A 1 150 ? 30.453 -36.031 -22.609 1 40.44 150 GLN A O 1
ATOM 1148 N N . GLY A 1 151 ? 29 -34.375 -23.188 1 35.59 151 GLY A N 1
ATOM 1149 C CA . GLY A 1 151 ? 28.328 -35.531 -23.766 1 35.59 151 GLY A CA 1
ATOM 1150 C C . GLY A 1 151 ? 29.156 -36.219 -24.828 1 35.59 151 GLY A C 1
ATOM 1151 O O . GLY A 1 151 ? 28.969 -37.438 -25.078 1 35.59 151 GLY A O 1
ATOM 1152 N N . TYR A 1 152 ? 29.656 -35.531 -25.891 1 38.94 152 TYR A N 1
ATOM 1153 C CA . TYR A 1 152 ? 29.656 -36.312 -27.125 1 38.94 152 TYR A CA 1
ATOM 1154 C C . TYR A 1 152 ? 30.781 -37.375 -27.109 1 38.94 152 TYR A C 1
ATOM 1156 O O . TYR A 1 152 ? 31.047 -38 -28.125 1 38.94 152 TYR A O 1
ATOM 1164 N N . ASP A 1 153 ? 31.781 -37.312 -26.156 1 36.28 153 ASP A N 1
ATOM 1165 C CA . ASP A 1 153 ? 32.781 -38.281 -26.578 1 36.28 153 ASP A CA 1
ATOM 1166 C C . ASP A 1 153 ? 32.312 -39.719 -26.359 1 36.28 153 ASP A C 1
ATOM 1168 O O . ASP A 1 153 ? 33 -40.656 -26.672 1 36.28 153 ASP A O 1
ATOM 1172 N N . LYS A 1 154 ? 31.031 -40.031 -25.953 1 31.19 154 LYS A N 1
ATOM 1173 C CA . LYS A 1 154 ? 30.906 -41.469 -26.203 1 31.19 154 LYS A CA 1
ATOM 1174 C C . LYS A 1 154 ? 30.469 -41.719 -27.641 1 31.19 154 LYS A C 1
ATOM 1176 O O . LYS A 1 154 ? 29.734 -40.906 -28.234 1 31.19 154 LYS A O 1
ATOM 1181 N N . MET B 1 1 ? 0.742 -11.875 -19.438 1 56.97 1 MET B N 1
ATOM 1182 C CA . MET B 1 1 ? 1.305 -10.625 -18.953 1 56.97 1 MET B CA 1
ATOM 1183 C C . MET B 1 1 ? 2.168 -10.859 -17.719 1 56.97 1 MET B C 1
ATOM 1185 O O . MET B 1 1 ? 1.908 -11.781 -16.938 1 56.97 1 MET B O 1
ATOM 1189 N N . SER B 1 2 ? 3.373 -10.07 -17.625 1 82.38 2 SER B N 1
ATOM 1190 C CA . SER B 1 2 ? 4.422 -10.328 -16.641 1 82.38 2 SER B CA 1
ATOM 1191 C C . SER B 1 2 ? 4.062 -9.742 -15.281 1 82.38 2 SER B C 1
ATOM 1193 O O . SER B 1 2 ? 3.213 -8.852 -15.188 1 82.38 2 SER B O 1
ATOM 1195 N N . TRP B 1 3 ? 4.238 -10.398 -14.297 1 86.06 3 TRP B N 1
ATOM 1196 C CA . TRP B 1 3 ? 4.078 -9.898 -12.938 1 86.06 3 TRP B CA 1
ATOM 1197 C C . TRP B 1 3 ? 4.57 -8.453 -12.828 1 86.06 3 TRP B C 1
ATOM 1199 O O . TRP B 1 3 ? 4.012 -7.66 -12.062 1 86.06 3 TRP B O 1
ATOM 1209 N N . LEU B 1 4 ? 5.5 -8.133 -13.688 1 82.94 4 LEU B N 1
ATOM 1210 C CA . LEU B 1 4 ? 6.094 -6.801 -13.664 1 82.94 4 LEU B CA 1
ATOM 1211 C C . LEU B 1 4 ? 5.098 -5.754 -14.148 1 82.94 4 LEU B C 1
ATOM 1213 O O . LEU B 1 4 ? 5.02 -4.66 -13.586 1 82.94 4 LEU B O 1
ATOM 1217 N N . PHE B 1 5 ? 4.445 -6.109 -15.156 1 87.25 5 PHE B N 1
ATOM 1218 C CA . PHE B 1 5 ? 3.455 -5.191 -15.703 1 87.25 5 PHE B CA 1
ATOM 1219 C C . PHE B 1 5 ? 2.375 -4.879 -14.68 1 87.25 5 PHE B C 1
ATOM 1221 O O . PHE B 1 5 ? 2.059 -3.713 -14.438 1 87.25 5 PHE B O 1
ATOM 1228 N N . PHE B 1 6 ? 1.888 -5.793 -14.039 1 88.06 6 PHE B N 1
ATOM 1229 C CA . PHE B 1 6 ? 0.826 -5.625 -13.055 1 88.06 6 PHE B CA 1
ATOM 1230 C C . PHE B 1 6 ? 1.339 -4.879 -11.828 1 88.06 6 PHE B C 1
ATOM 1232 O O . PHE B 1 6 ? 0.626 -4.051 -11.258 1 88.06 6 PHE B O 1
ATOM 1239 N N . ALA B 1 7 ? 2.523 -5.109 -11.461 1 86.88 7 ALA B N 1
ATOM 1240 C CA . ALA B 1 7 ? 3.107 -4.426 -10.305 1 86.88 7 ALA B CA 1
ATOM 1241 C C . ALA B 1 7 ? 3.283 -2.938 -10.586 1 86.88 7 ALA B C 1
ATOM 1243 O O . ALA B 1 7 ? 3.064 -2.104 -9.703 1 86.88 7 ALA B O 1
ATOM 1244 N N . LEU B 1 8 ? 3.609 -2.631 -11.836 1 86.06 8 LEU B N 1
ATOM 1245 C CA . LEU B 1 8 ? 3.803 -1.236 -12.211 1 86.06 8 LEU B CA 1
ATOM 1246 C C . LEU B 1 8 ? 2.471 -0.495 -12.258 1 86.06 8 LEU B C 1
ATOM 1248 O O . LEU B 1 8 ? 2.381 0.653 -11.82 1 86.06 8 LEU B O 1
ATOM 1252 N N . LEU B 1 9 ? 1.523 -1.114 -12.781 1 88.44 9 LEU B N 1
ATOM 1253 C CA . LEU B 1 9 ? 0.188 -0.527 -12.797 1 88.44 9 LEU B CA 1
ATOM 1254 C C . LEU B 1 9 ? -0.32 -0.299 -11.375 1 88.44 9 LEU B C 1
ATOM 1256 O O . LEU B 1 9 ? -0.924 0.736 -11.086 1 88.44 9 LEU B O 1
ATOM 1260 N N . SER B 1 10 ? -0.058 -1.289 -10.508 1 90.31 10 SER B N 1
ATOM 1261 C CA . SER B 1 10 ? -0.42 -1.154 -9.102 1 90.31 10 SER B CA 1
ATOM 1262 C C . SER B 1 10 ? 0.255 0.059 -8.469 1 90.31 10 SER B C 1
ATOM 1264 O O . SER B 1 10 ? -0.38 0.817 -7.734 1 90.31 10 SER B O 1
ATOM 1266 N N . ALA B 1 11 ? 1.509 0.26 -8.805 1 86.31 11 ALA B N 1
ATOM 1267 C CA . ALA B 1 11 ? 2.273 1.379 -8.258 1 86.31 11 ALA B CA 1
ATOM 1268 C C . ALA B 1 11 ? 1.671 2.715 -8.688 1 86.31 11 ALA B C 1
ATOM 1270 O O . ALA B 1 11 ? 1.568 3.643 -7.879 1 86.31 11 ALA B O 1
ATOM 1271 N N . LEU B 1 12 ? 1.306 2.781 -9.914 1 88.19 12 LEU B N 1
ATOM 1272 C CA . LEU B 1 12 ? 0.71 4.004 -10.445 1 88.19 12 LEU B CA 1
ATOM 1273 C C . LEU B 1 12 ? -0.582 4.34 -9.711 1 88.19 12 LEU B C 1
ATOM 1275 O O . LEU B 1 12 ? -0.756 5.469 -9.242 1 88.19 12 LEU B O 1
ATOM 1279 N N . PHE B 1 13 ? -1.47 3.432 -9.57 1 89.88 13 PHE B N 1
ATOM 1280 C CA . PHE B 1 13 ? -2.75 3.664 -8.906 1 89.88 13 PHE B CA 1
ATOM 1281 C C . PHE B 1 13 ? -2.557 3.881 -7.414 1 89.88 13 PHE B C 1
ATOM 1283 O O . PHE B 1 13 ? -3.297 4.645 -6.789 1 89.88 13 PHE B O 1
ATOM 1290 N N . ALA B 1 14 ? -1.558 3.203 -6.855 1 86.62 14 ALA B N 1
ATOM 1291 C CA . ALA B 1 14 ? -1.238 3.422 -5.449 1 86.62 14 ALA B CA 1
ATOM 1292 C C . ALA B 1 14 ? -0.835 4.871 -5.195 1 86.62 14 ALA B C 1
ATOM 1294 O O . ALA B 1 14 ? -1.211 5.461 -4.18 1 86.62 14 ALA B O 1
ATOM 1295 N N . ALA B 1 15 ? -0.071 5.391 -6.133 1 86.62 15 ALA B N 1
ATOM 1296 C CA . ALA B 1 15 ? 0.328 6.793 -6.016 1 86.62 15 ALA B CA 1
ATOM 1297 C C . ALA B 1 15 ? -0.887 7.715 -6.059 1 86.62 15 ALA B C 1
ATOM 1299 O O . ALA B 1 15 ? -0.99 8.648 -5.266 1 86.62 15 ALA B O 1
ATOM 1300 N N . LEU B 1 16 ? -1.774 7.461 -6.988 1 89.31 16 LEU B N 1
ATOM 1301 C CA . LEU B 1 16 ? -3.002 8.242 -7.082 1 89.31 16 LEU B CA 1
ATOM 1302 C C . LEU B 1 16 ? -3.82 8.133 -5.801 1 89.31 16 LEU B C 1
ATOM 1304 O O . LEU B 1 16 ? -4.434 9.109 -5.363 1 89.31 16 LEU B O 1
ATOM 1308 N N . THR B 1 17 ? -3.797 6.938 -5.211 1 90.62 17 THR B N 1
ATOM 1309 C CA . THR B 1 17 ? -4.492 6.719 -3.951 1 90.62 17 THR B CA 1
ATOM 1310 C C . THR B 1 17 ? -4 7.691 -2.885 1 90.62 17 THR B C 1
ATOM 1312 O O . THR B 1 17 ? -4.805 8.359 -2.227 1 90.62 17 THR B O 1
ATOM 1315 N N . ALA B 1 18 ? -2.725 7.75 -2.754 1 85.06 18 ALA B N 1
ATOM 1316 C CA . ALA B 1 18 ? -2.121 8.578 -1.71 1 85.06 18 ALA B CA 1
ATOM 1317 C C . ALA B 1 18 ? -2.451 10.047 -1.919 1 85.06 18 ALA B C 1
ATOM 1319 O O . ALA B 1 18 ? -2.801 10.758 -0.969 1 85.06 18 ALA B O 1
ATOM 1320 N N . VAL B 1 19 ? -2.361 10.508 -3.141 1 87.19 19 VAL B N 1
ATOM 1321 C CA . VAL B 1 19 ? -2.561 11.922 -3.461 1 87.19 19 VAL B CA 1
ATOM 1322 C C . VAL B 1 19 ? -4.031 12.289 -3.268 1 87.19 19 VAL B C 1
ATOM 1324 O O . VAL B 1 19 ? -4.344 13.289 -2.615 1 87.19 19 VAL B O 1
ATOM 1327 N N . PHE B 1 20 ? -4.957 11.5 -3.785 1 90.75 20 PHE B N 1
ATOM 1328 C CA . PHE B 1 20 ? -6.383 11.758 -3.625 1 90.75 20 PHE B CA 1
ATOM 1329 C C . PHE B 1 20 ? -6.793 11.656 -2.16 1 90.75 20 PHE B C 1
ATOM 1331 O O . PHE B 1 20 ? -7.66 12.398 -1.698 1 90.75 20 PHE B O 1
ATOM 1338 N N . ALA B 1 21 ? -6.188 10.703 -1.475 1 88.19 21 ALA B N 1
ATOM 1339 C CA . ALA B 1 21 ? -6.496 10.555 -0.055 1 88.19 21 ALA B CA 1
ATOM 1340 C C . ALA B 1 21 ? -6.094 11.797 0.728 1 88.19 21 ALA B C 1
ATOM 1342 O O . ALA B 1 21 ? -6.848 12.273 1.579 1 88.19 21 ALA B O 1
ATOM 1343 N N . LYS B 1 22 ? -4.852 12.258 0.442 1 86.12 22 LYS B N 1
ATOM 1344 C CA . LYS B 1 22 ? -4.391 13.469 1.114 1 86.12 22 LYS B CA 1
ATOM 1345 C C . LYS B 1 22 ? -5.363 14.617 0.895 1 86.12 22 LYS B C 1
ATOM 1347 O O . LYS B 1 22 ? -5.688 15.352 1.831 1 86.12 22 LYS B O 1
ATOM 1352 N N . LEU B 1 23 ? -5.887 14.742 -0.253 1 86.69 23 LEU B N 1
ATOM 1353 C CA . LEU B 1 23 ? -6.828 15.805 -0.589 1 86.69 23 LEU B CA 1
ATOM 1354 C C . LEU B 1 23 ? -8.18 15.562 0.075 1 86.69 23 LEU B C 1
ATOM 1356 O O . LEU B 1 23 ? -8.852 16.516 0.484 1 86.69 23 LEU B O 1
ATOM 1360 N N . GLY B 1 24 ? -8.594 14.328 0.183 1 87.56 24 GLY B N 1
ATOM 1361 C CA . GLY B 1 24 ? -9.906 13.984 0.699 1 87.56 24 GLY B CA 1
ATOM 1362 C C . GLY B 1 24 ? -9.969 13.961 2.215 1 87.56 24 GLY B C 1
ATOM 1363 O O . GLY B 1 24 ? -11.055 14.008 2.799 1 87.56 24 GLY B O 1
ATOM 1364 N N . LEU B 1 25 ? -8.805 13.875 2.795 1 86.62 25 LEU B N 1
ATOM 1365 C CA . LEU B 1 25 ? -8.75 13.719 4.246 1 86.62 25 LEU B CA 1
ATOM 1366 C C . LEU B 1 25 ? -8.867 15.07 4.941 1 86.62 25 LEU B C 1
ATOM 1368 O O . LEU B 1 25 ? -9.117 15.133 6.148 1 86.62 25 LEU B O 1
ATOM 1372 N N . GLN B 1 26 ? -8.625 16.125 4.188 1 83.06 26 GLN B N 1
ATOM 1373 C CA . GLN B 1 26 ? -8.609 17.438 4.805 1 83.06 26 GLN B CA 1
ATOM 1374 C C . GLN B 1 26 ? -9.945 17.75 5.477 1 83.06 26 GLN B C 1
ATOM 1376 O O . GLN B 1 26 ? -10.992 17.719 4.828 1 83.06 26 GLN B O 1
ATOM 1381 N N . GLY B 1 27 ? -9.898 17.984 6.793 1 81.25 27 GLY B N 1
ATOM 1382 C CA . GLY B 1 27 ? -11.086 18.391 7.539 1 81.25 27 GLY B CA 1
ATOM 1383 C C . GLY B 1 27 ? -11.883 17.203 8.062 1 81.25 27 GLY B C 1
ATOM 1384 O O . GLY B 1 27 ? -12.977 17.391 8.609 1 81.25 27 GLY B O 1
ATOM 1385 N N . LEU B 1 28 ? -11.383 15.992 7.82 1 84.31 28 LEU B N 1
ATOM 1386 C CA . LEU B 1 28 ? -12.07 14.797 8.281 1 84.31 28 LEU B CA 1
ATOM 1387 C C . LEU B 1 28 ? -11.203 14.016 9.266 1 84.31 28 LEU B C 1
ATOM 1389 O O . LEU B 1 28 ? -9.977 14.141 9.258 1 84.31 28 LEU B O 1
ATOM 1393 N N . ASP B 1 29 ? -11.875 13.398 10.172 1 87.94 29 ASP B N 1
ATOM 1394 C CA . ASP B 1 29 ? -11.148 12.398 10.945 1 87.94 29 ASP B CA 1
ATOM 1395 C C . ASP B 1 29 ? -10.609 11.289 10.047 1 87.94 29 ASP B C 1
ATOM 1397 O O . ASP B 1 29 ? -11.352 10.727 9.234 1 87.94 29 ASP B O 1
ATOM 1401 N N . SER B 1 30 ? -9.305 11 10.133 1 86.25 30 SER B N 1
ATOM 1402 C CA . SER B 1 30 ? -8.664 10.047 9.234 1 86.25 30 SER B CA 1
ATOM 1403 C C . SER B 1 30 ? -9.266 8.656 9.391 1 86.25 30 SER B C 1
ATOM 1405 O O . SER B 1 30 ? -9.383 7.906 8.414 1 86.25 30 SER B O 1
ATOM 1407 N N . ASP B 1 31 ? -9.648 8.25 10.617 1 88.19 31 ASP B N 1
ATOM 1408 C CA . ASP B 1 31 ? -10.227 6.93 10.852 1 88.19 31 ASP B CA 1
ATOM 1409 C C . ASP B 1 31 ? -11.586 6.801 10.164 1 88.19 31 ASP B C 1
ATOM 1411 O O . ASP B 1 31 ? -11.859 5.793 9.508 1 88.19 31 ASP B O 1
ATOM 1415 N N . PHE B 1 32 ? -12.375 7.816 10.289 1 87.94 32 PHE B N 1
ATOM 1416 C CA . PHE B 1 32 ? -13.695 7.832 9.664 1 87.94 32 PHE B CA 1
ATOM 1417 C C . PHE B 1 32 ? -13.578 7.875 8.148 1 87.94 32 PHE B C 1
ATOM 1419 O O . PHE B 1 32 ? -14.297 7.16 7.441 1 87.94 32 PHE B O 1
ATOM 1426 N N . ALA B 1 33 ? -12.68 8.68 7.66 1 87.38 33 ALA B N 1
ATOM 1427 C CA . ALA B 1 33 ? -12.445 8.766 6.223 1 87.38 33 ALA B CA 1
ATOM 1428 C C . ALA B 1 33 ? -12.016 7.418 5.652 1 87.38 33 ALA B C 1
ATOM 1430 O O . ALA B 1 33 ? -12.453 7.031 4.566 1 87.38 33 ALA B O 1
ATOM 1431 N N . THR B 1 34 ? -11.148 6.719 6.402 1 90.25 34 THR B N 1
ATOM 1432 C CA . THR B 1 34 ? -10.695 5.402 5.973 1 90.25 34 THR B CA 1
ATOM 1433 C C . THR B 1 34 ? -11.867 4.434 5.871 1 90.25 34 THR B C 1
ATOM 1435 O O . THR B 1 34 ? -11.938 3.629 4.941 1 90.25 34 THR B O 1
ATOM 1438 N N . PHE B 1 35 ? -12.797 4.512 6.797 1 90.5 35 PHE B N 1
ATOM 1439 C CA . PHE B 1 35 ? -13.977 3.656 6.762 1 90.5 35 PHE B CA 1
ATOM 1440 C C . PHE B 1 35 ? -14.797 3.918 5.504 1 90.5 35 PHE B C 1
ATOM 1442 O O . PHE B 1 35 ? -15.18 2.982 4.797 1 90.5 35 PHE B O 1
ATOM 1449 N N . ILE B 1 36 ? -15.047 5.141 5.207 1 89.19 36 ILE B N 1
ATOM 1450 C CA . ILE B 1 36 ? -15.82 5.516 4.031 1 89.19 36 ILE B CA 1
ATOM 1451 C C . ILE B 1 36 ? -15.125 4.996 2.771 1 89.19 36 ILE B C 1
ATOM 1453 O O . ILE B 1 36 ? -15.773 4.414 1.899 1 89.19 36 ILE B O 1
ATOM 1457 N N . ARG B 1 37 ? -13.844 5.207 2.723 1 89.5 37 ARG B N 1
ATOM 1458 C CA . ARG B 1 37 ? -13.062 4.766 1.569 1 89.5 37 ARG B CA 1
ATOM 1459 C C . ARG B 1 37 ? -13.195 3.258 1.368 1 89.5 37 ARG B C 1
ATOM 1461 O O . ARG B 1 37 ? -13.273 2.783 0.234 1 89.5 37 ARG B O 1
ATOM 1468 N N . THR B 1 38 ? -13.18 2.564 2.465 1 91.88 38 THR B N 1
ATOM 1469 C CA . THR B 1 38 ? -13.227 1.11 2.355 1 91.88 38 THR B CA 1
ATOM 1470 C C . THR B 1 38 ? -14.562 0.651 1.778 1 91.88 38 THR B C 1
ATOM 1472 O O . THR B 1 38 ? -14.617 -0.318 1.018 1 91.88 38 THR B O 1
ATOM 1475 N N . LEU B 1 39 ? -15.609 1.299 2.098 1 92.31 39 LEU B N 1
ATOM 1476 C CA . LEU B 1 39 ? -16.906 0.965 1.524 1 92.31 39 LEU B CA 1
ATOM 1477 C C . LEU B 1 39 ? -16.906 1.161 0.012 1 92.31 39 LEU B C 1
ATOM 1479 O O . LEU B 1 39 ? -17.453 0.344 -0.727 1 92.31 39 LEU B O 1
ATOM 1483 N N . PHE B 1 40 ? -16.312 2.26 -0.437 1 90.69 40 PHE B N 1
ATOM 1484 C CA . PHE B 1 40 ? -16.172 2.49 -1.871 1 90.69 40 PHE B CA 1
ATOM 1485 C C . PHE B 1 40 ? -15.352 1.385 -2.521 1 90.69 40 PHE B C 1
ATOM 1487 O O . PHE B 1 40 ? -15.664 0.933 -3.623 1 90.69 40 PHE B O 1
ATOM 1494 N N . ILE B 1 41 ? -14.289 0.963 -1.833 1 91.69 41 ILE B N 1
ATOM 1495 C CA . ILE B 1 41 ? -13.414 -0.067 -2.375 1 91.69 41 ILE B CA 1
ATOM 1496 C C . ILE B 1 41 ? -14.195 -1.364 -2.566 1 91.69 41 ILE B C 1
ATOM 1498 O O . ILE B 1 41 ? -14.07 -2.021 -3.604 1 91.69 41 ILE B O 1
ATOM 1502 N N . VAL B 1 42 ? -15.008 -1.754 -1.595 1 92.19 42 VAL B N 1
ATOM 1503 C CA . VAL B 1 42 ? -15.812 -2.967 -1.705 1 92.19 42 VAL B CA 1
ATOM 1504 C C . VAL B 1 42 ? -16.688 -2.893 -2.953 1 92.19 42 VAL B C 1
ATOM 1506 O O . VAL B 1 42 ? -16.781 -3.857 -3.717 1 92.19 42 VAL B O 1
ATOM 1509 N N . GLY B 1 43 ? -17.344 -1.756 -3.129 1 92.62 43 GLY B N 1
ATOM 1510 C CA . GLY B 1 43 ? -18.188 -1.581 -4.297 1 92.62 43 GLY B CA 1
ATOM 1511 C C . GLY B 1 43 ? -17.438 -1.726 -5.609 1 92.62 43 GLY B C 1
ATOM 1512 O O . GLY B 1 43 ? -17.906 -2.398 -6.527 1 92.62 43 GLY B O 1
ATOM 1513 N N . ILE B 1 44 ? -16.297 -1.138 -5.75 1 90.75 44 ILE B N 1
ATOM 1514 C CA . ILE B 1 44 ? -15.508 -1.13 -6.977 1 90.75 44 ILE B CA 1
ATOM 1515 C C . ILE B 1 44 ? -15.008 -2.539 -7.273 1 90.75 44 ILE B C 1
ATOM 1517 O O . ILE B 1 44 ? -15.102 -3.016 -8.406 1 90.75 44 ILE B O 1
ATOM 1521 N N . VAL B 1 45 ? -14.422 -3.217 -6.27 1 90.81 45 VAL B N 1
ATOM 1522 C CA . VAL B 1 45 ? -13.891 -4.562 -6.449 1 90.81 45 VAL B CA 1
ATOM 1523 C C . VAL B 1 45 ? -15.023 -5.527 -6.797 1 90.81 45 VAL B C 1
ATOM 1525 O O . VAL B 1 45 ? -14.875 -6.379 -7.676 1 90.81 45 VAL B O 1
ATOM 1528 N N . ALA B 1 46 ? -16.156 -5.383 -6.07 1 91.38 46 ALA B N 1
ATOM 1529 C CA . ALA B 1 46 ? -17.312 -6.211 -6.387 1 91.38 46 ALA B CA 1
ATOM 1530 C C . ALA B 1 46 ? -17.734 -6.031 -7.84 1 91.38 46 ALA B C 1
ATOM 1532 O O . ALA B 1 46 ? -18.047 -7.008 -8.531 1 91.38 46 ALA B O 1
ATOM 1533 N N . LEU B 1 47 ? -17.766 -4.754 -8.242 1 91.06 47 LEU B N 1
ATOM 1534 C CA . LEU B 1 47 ? -18.125 -4.457 -9.625 1 91.06 47 LEU B CA 1
ATOM 1535 C C . LEU B 1 47 ? -17.125 -5.074 -10.594 1 91.06 47 LEU B C 1
ATOM 1537 O O . LEU B 1 47 ? -17.516 -5.625 -11.625 1 91.06 47 LEU B O 1
ATOM 1541 N N . TRP B 1 48 ? -15.867 -5 -10.258 1 88.31 48 TRP B N 1
ATOM 1542 C CA . TRP B 1 48 ? -14.805 -5.551 -11.094 1 88.31 48 TRP B CA 1
ATOM 1543 C C . TRP B 1 48 ? -14.93 -7.07 -11.203 1 88.31 48 TRP B C 1
ATOM 1545 O O . TRP B 1 48 ? -14.898 -7.625 -12.297 1 88.31 48 TRP B O 1
ATOM 1555 N N . VAL B 1 49 ? -15.094 -7.754 -10.094 1 88.31 49 VAL B N 1
ATOM 1556 C CA . VAL B 1 49 ? -15.203 -9.211 -10.055 1 88.31 49 VAL B CA 1
ATOM 1557 C C . VAL B 1 49 ? -16.438 -9.656 -10.82 1 88.31 49 VAL B C 1
ATOM 1559 O O . VAL B 1 49 ? -16.406 -10.672 -11.523 1 88.31 49 VAL B O 1
ATOM 1562 N N . SER B 1 50 ? -17.516 -8.938 -10.656 1 89.25 50 SER B N 1
ATOM 1563 C CA . SER B 1 50 ? -18.766 -9.258 -11.352 1 89.25 50 SER B CA 1
ATOM 1564 C C . SER B 1 50 ? -18.609 -9.078 -12.859 1 89.25 50 SER B C 1
ATOM 1566 O O . SER B 1 50 ? -19.109 -9.891 -13.641 1 89.25 50 SER B O 1
ATOM 1568 N N . PHE B 1 51 ? -17.984 -7.984 -13.219 1 89.25 51 PHE B N 1
ATOM 1569 C CA . PHE B 1 51 ? -17.812 -7.688 -14.633 1 89.25 51 PHE B CA 1
ATOM 1570 C C . PHE B 1 51 ? -16.953 -8.758 -15.305 1 89.25 51 PHE B C 1
ATOM 1572 O O . PHE B 1 51 ? -17.219 -9.141 -16.453 1 89.25 51 PHE B O 1
ATOM 1579 N N . LEU B 1 52 ? -15.93 -9.297 -14.586 1 87.81 52 LEU B N 1
ATOM 1580 C CA . LEU B 1 52 ? -15.031 -10.305 -15.141 1 87.81 52 LEU B CA 1
ATOM 1581 C C . LEU B 1 52 ? -15.594 -11.703 -14.953 1 87.81 52 LEU B C 1
ATOM 1583 O O . LEU B 1 52 ? -15.094 -12.672 -15.531 1 87.81 52 LEU B O 1
ATOM 1587 N N . GLY B 1 53 ? -16.688 -11.867 -14.172 1 84.94 53 GLY B N 1
ATOM 1588 C CA . GLY B 1 53 ? -17.297 -13.156 -13.906 1 84.94 53 GLY B CA 1
ATOM 1589 C C . GLY B 1 53 ? -16.422 -14.094 -13.117 1 84.94 53 GLY B C 1
ATOM 1590 O O . GLY B 1 53 ? -16.344 -15.289 -13.406 1 84.94 53 GLY B O 1
ATOM 1591 N N . LYS B 1 54 ? -15.695 -13.562 -12.211 1 83 54 LYS B N 1
ATOM 1592 C CA . LYS B 1 54 ? -14.711 -14.359 -11.484 1 83 54 LYS B CA 1
ATOM 1593 C C . LYS B 1 54 ? -15.234 -14.773 -10.117 1 83 54 LYS B C 1
ATOM 1595 O O . LYS B 1 54 ? -14.453 -15.055 -9.203 1 83 54 LYS B O 1
ATOM 1600 N N . TRP B 1 55 ? -16.516 -14.758 -9.984 1 84.19 55 TRP B N 1
ATOM 1601 C CA . TRP B 1 55 ? -17.109 -15.219 -8.727 1 84.19 55 TRP B CA 1
ATOM 1602 C C . TRP B 1 55 ? -16.828 -16.703 -8.508 1 84.19 55 TRP B C 1
ATOM 1604 O O . TRP B 1 55 ? -16.922 -17.5 -9.445 1 84.19 55 TRP B O 1
ATOM 1614 N N . GLN B 1 56 ? -16.266 -17.031 -7.379 1 82.62 56 GLN B N 1
ATOM 1615 C CA . GLN B 1 56 ? -16.016 -18.422 -7.012 1 82.62 56 GLN B CA 1
ATOM 1616 C C . GLN B 1 56 ? -16.875 -18.844 -5.832 1 82.62 56 GLN B C 1
ATOM 1618 O O . GLN B 1 56 ? -17.25 -18 -5.004 1 82.62 56 GLN B O 1
ATOM 1623 N N . PRO B 1 57 ? -17.281 -20.172 -5.891 1 80.31 57 PRO B N 1
ATOM 1624 C CA . PRO B 1 57 ? -18.016 -20.641 -4.727 1 80.31 57 PRO B CA 1
ATOM 1625 C C . PRO B 1 57 ? -17.219 -20.578 -3.436 1 80.31 57 PRO B C 1
ATOM 1627 O O . PRO B 1 57 ? -16 -20.797 -3.451 1 80.31 57 PRO B O 1
ATOM 1630 N N . LEU B 1 58 ? -17.812 -20.156 -2.381 1 80.56 58 LEU B N 1
ATOM 1631 C CA . LEU B 1 58 ? -17.156 -20.047 -1.079 1 80.56 58 LEU B CA 1
ATOM 1632 C C . LEU B 1 58 ? -16.547 -21.375 -0.662 1 80.56 58 LEU B C 1
ATOM 1634 O O . LEU B 1 58 ? -15.562 -21.406 0.079 1 80.56 58 LEU B O 1
ATOM 1638 N N . ALA B 1 59 ? -17.109 -22.438 -1.161 1 78.75 59 ALA B N 1
ATOM 1639 C CA . ALA B 1 59 ? -16.609 -23.781 -0.846 1 78.75 59 ALA B CA 1
ATOM 1640 C C . ALA B 1 59 ? -15.227 -24 -1.445 1 78.75 59 ALA B C 1
ATOM 1642 O O . ALA B 1 59 ? -14.484 -24.891 -1.005 1 78.75 59 ALA B O 1
ATOM 1643 N N . ALA B 1 60 ? -14.938 -23.219 -2.422 1 79.38 60 ALA B N 1
ATOM 1644 C CA . ALA B 1 60 ? -13.641 -23.344 -3.08 1 79.38 60 ALA B CA 1
ATOM 1645 C C . ALA B 1 60 ? -12.531 -22.75 -2.219 1 79.38 60 ALA B C 1
ATOM 1647 O O . ALA B 1 60 ? -11.344 -23 -2.451 1 79.38 60 ALA B O 1
ATOM 1648 N N . VAL B 1 61 ? -12.984 -22.047 -1.241 1 82.75 61 VAL B N 1
ATOM 1649 C CA . VAL B 1 61 ? -12.016 -21.391 -0.365 1 82.75 61 VAL B CA 1
ATOM 1650 C C . VAL B 1 61 ? -11.75 -22.281 0.854 1 82.75 61 VAL B C 1
ATOM 1652 O O . VAL B 1 61 ? -12.68 -22.625 1.588 1 82.75 61 VAL B O 1
ATOM 1655 N N . GLY B 1 62 ? -10.5 -22.719 1.017 1 85.94 62 GLY B N 1
ATOM 1656 C CA . GLY B 1 62 ? -10.117 -23.578 2.129 1 85.94 62 GLY B CA 1
ATOM 1657 C C . GLY B 1 62 ? -9.93 -22.828 3.43 1 85.94 62 GLY B C 1
ATOM 1658 O O . GLY B 1 62 ? -9.906 -21.594 3.436 1 85.94 62 GLY B O 1
ATOM 1659 N N . GLY B 1 63 ? -9.938 -23.547 4.57 1 88.81 63 GLY B N 1
ATOM 1660 C CA . GLY B 1 63 ? -9.742 -22.969 5.887 1 88.81 63 GLY B CA 1
ATOM 1661 C C . GLY B 1 63 ? -8.461 -22.156 5.992 1 88.81 63 GLY B C 1
ATOM 1662 O O . GLY B 1 63 ? -8.445 -21.078 6.598 1 88.81 63 GLY B O 1
ATOM 1663 N N . ARG B 1 64 ? -7.461 -22.656 5.371 1 89.06 64 ARG B N 1
ATOM 1664 C CA . ARG B 1 64 ? -6.184 -21.953 5.395 1 89.06 64 ARG B CA 1
ATOM 1665 C C . ARG B 1 64 ? -6.277 -20.625 4.652 1 89.06 64 ARG B C 1
ATOM 1667 O O . ARG B 1 64 ? -5.723 -19.625 5.102 1 89.06 64 ARG B O 1
ATOM 1674 N N . GLN B 1 65 ? -6.949 -20.625 3.537 1 88.5 65 GLN B N 1
ATOM 1675 C CA . GLN B 1 65 ? -7.117 -19.406 2.762 1 88.5 65 GLN B CA 1
ATOM 1676 C C . GLN B 1 65 ? -7.938 -18.375 3.531 1 88.5 65 GLN B C 1
ATOM 1678 O O . GLN B 1 65 ? -7.582 -17.188 3.564 1 88.5 65 GLN B O 1
ATOM 1683 N N . TRP B 1 66 ? -8.945 -18.875 4.227 1 88.5 66 TRP B N 1
ATOM 1684 C CA . TRP B 1 66 ? -9.766 -17.984 5.043 1 88.5 66 TRP B CA 1
ATOM 1685 C C . TRP B 1 66 ? -8.93 -17.312 6.133 1 88.5 66 TRP B C 1
ATOM 1687 O O . TRP B 1 66 ? -9.023 -16.109 6.348 1 88.5 66 TRP B O 1
ATOM 1697 N N . LEU B 1 67 ? -8.148 -18.094 6.715 1 90.56 67 LEU B N 1
ATOM 1698 C CA . LEU B 1 67 ? -7.348 -17.578 7.824 1 90.56 67 LEU B CA 1
ATOM 1699 C C . LEU B 1 67 ? -6.348 -16.531 7.34 1 90.56 67 LEU B C 1
ATOM 1701 O O . LEU B 1 67 ? -6.285 -15.43 7.883 1 90.56 67 LEU B O 1
ATOM 1705 N N . PHE B 1 68 ? -5.656 -16.844 6.289 1 91.19 68 PHE B N 1
ATOM 1706 C CA . PHE B 1 68 ? -4.598 -15.945 5.832 1 91.19 68 PHE B CA 1
ATOM 1707 C C . PHE B 1 68 ? -5.184 -14.703 5.176 1 91.19 68 PHE B C 1
ATOM 1709 O O . PHE B 1 68 ? -4.613 -13.617 5.277 1 91.19 68 PHE B O 1
ATOM 1716 N N . LEU B 1 69 ? -6.289 -14.891 4.57 1 89.81 69 LEU B N 1
ATOM 1717 C CA . LEU B 1 69 ? -6.93 -13.719 3.986 1 89.81 69 LEU B CA 1
ATOM 1718 C C . LEU B 1 69 ? -7.469 -12.789 5.074 1 89.81 69 LEU B C 1
ATOM 1720 O O . LEU B 1 69 ? -7.367 -11.57 4.961 1 89.81 69 LEU B O 1
ATOM 1724 N N . ALA B 1 70 ? -8 -13.367 6.09 1 91.69 70 ALA B N 1
ATOM 1725 C CA . ALA B 1 70 ? -8.492 -12.57 7.215 1 91.69 70 ALA B CA 1
ATOM 1726 C C . ALA B 1 70 ? -7.344 -11.859 7.918 1 91.69 70 ALA B C 1
ATOM 1728 O O . ALA B 1 70 ? -7.457 -10.68 8.266 1 91.69 70 ALA B O 1
ATOM 1729 N N 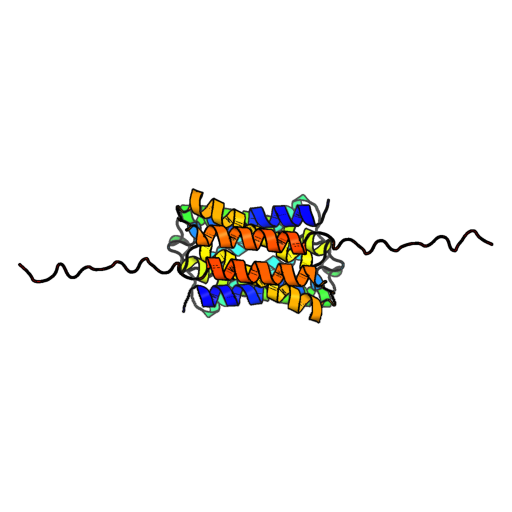. LEU B 1 71 ? -6.293 -12.555 8.148 1 91.69 71 LEU B N 1
ATOM 1730 C CA . LEU B 1 71 ? -5.113 -11.961 8.766 1 91.69 71 LEU B CA 1
ATOM 1731 C C . LEU B 1 71 ? -4.543 -10.852 7.891 1 91.69 71 LEU B C 1
ATOM 1733 O O . LEU B 1 71 ? -4.148 -9.797 8.398 1 91.69 71 LEU B O 1
ATOM 1737 N N . SER B 1 72 ? -4.453 -11.141 6.605 1 91.75 72 SER B N 1
ATOM 1738 C CA . SER B 1 72 ? -3.975 -10.125 5.668 1 91.75 72 SER B CA 1
ATOM 1739 C C . SER B 1 72 ? -4.871 -8.891 5.684 1 91.75 72 SER B C 1
ATOM 1741 O O . SER B 1 72 ? -4.379 -7.762 5.66 1 91.75 72 SER B O 1
ATOM 1743 N N . ALA B 1 73 ? -6.133 -9.102 5.703 1 91.56 73 ALA B N 1
ATOM 1744 C CA . ALA B 1 73 ? -7.082 -8 5.754 1 91.56 73 ALA B CA 1
ATOM 1745 C C . ALA B 1 73 ? -6.91 -7.184 7.035 1 91.56 73 ALA B C 1
ATOM 1747 O O . ALA B 1 73 ? -6.949 -5.953 7.004 1 91.56 73 ALA B O 1
ATOM 1748 N N . ALA B 1 74 ? -6.781 -7.863 8.141 1 92.81 74 ALA B N 1
ATOM 1749 C CA . ALA B 1 74 ? -6.555 -7.18 9.414 1 92.81 74 ALA B CA 1
ATOM 1750 C C . ALA B 1 74 ? -5.281 -6.34 9.359 1 92.81 74 ALA B C 1
ATOM 1752 O O . ALA B 1 74 ? -5.277 -5.184 9.789 1 92.81 74 ALA B O 1
ATOM 1753 N N . ALA B 1 75 ? -4.227 -6.934 8.867 1 92.12 75 ALA B N 1
ATOM 1754 C CA . ALA B 1 75 ? -2.963 -6.215 8.711 1 92.12 75 ALA B CA 1
ATOM 1755 C C . ALA B 1 75 ? -3.129 -5.008 7.793 1 92.12 75 ALA B C 1
ATOM 1757 O O . ALA B 1 75 ? -2.596 -3.93 8.07 1 92.12 75 ALA B O 1
ATOM 1758 N N . THR B 1 76 ? -3.855 -5.188 6.703 1 91.81 76 THR B N 1
ATOM 1759 C CA . THR B 1 76 ? -4.117 -4.105 5.762 1 91.81 76 THR B CA 1
ATOM 1760 C C . THR B 1 76 ? -4.902 -2.98 6.434 1 91.81 76 THR B C 1
ATOM 1762 O O . THR B 1 76 ? -4.531 -1.81 6.336 1 91.81 76 THR B O 1
ATOM 1765 N N . GLY B 1 77 ? -5.984 -3.332 7.105 1 91.38 77 GLY B N 1
ATOM 1766 C CA . GL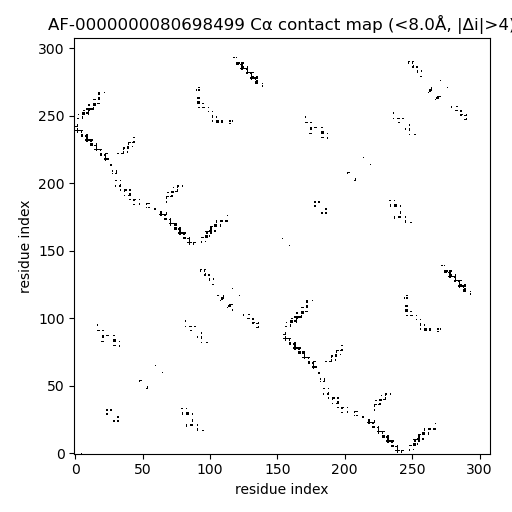Y B 1 77 ? -6.785 -2.338 7.805 1 91.38 77 GLY B CA 1
ATOM 1767 C C . GLY B 1 77 ? -5.98 -1.512 8.789 1 91.38 77 GLY B C 1
ATOM 1768 O O . GLY B 1 77 ? -6.086 -0.283 8.812 1 91.38 77 GLY B O 1
ATOM 1769 N N . LEU B 1 78 ? -5.223 -2.205 9.594 1 90.56 78 LEU B N 1
ATOM 1770 C CA . LEU B 1 78 ? -4.371 -1.505 10.547 1 90.56 78 LEU B CA 1
ATOM 1771 C C . LEU B 1 78 ? -3.344 -0.637 9.828 1 90.56 78 LEU B C 1
ATOM 1773 O O . LEU B 1 78 ? -3.1 0.504 10.227 1 90.56 78 LEU B O 1
ATOM 1777 N N . SER B 1 79 ? -2.742 -1.181 8.82 1 90.69 79 SER B N 1
ATOM 1778 C CA . SER B 1 79 ? -1.774 -0.416 8.047 1 90.69 79 SER B CA 1
ATOM 1779 C C . SER B 1 79 ? -2.396 0.862 7.492 1 90.69 79 SER B C 1
ATOM 1781 O O . SER B 1 79 ? -1.795 1.936 7.566 1 90.69 79 SER B O 1
ATOM 1783 N N . TRP B 1 80 ? -3.605 0.768 6.984 1 89.56 80 TRP B N 1
ATOM 1784 C CA . TRP B 1 80 ? -4.281 1.928 6.41 1 89.56 80 TRP B CA 1
ATOM 1785 C C . TRP B 1 80 ? -4.582 2.969 7.484 1 89.56 80 TRP B C 1
ATOM 1787 O O . TRP B 1 80 ? -4.383 4.168 7.266 1 89.56 80 TRP B O 1
ATOM 1797 N N . LEU B 1 81 ? -5.074 2.549 8.602 1 89.38 81 LEU B N 1
ATOM 1798 C CA . LEU B 1 81 ? -5.395 3.48 9.68 1 89.38 81 LEU B CA 1
ATOM 1799 C C . LEU B 1 81 ? -4.164 4.273 10.094 1 89.38 81 LEU B C 1
ATOM 1801 O O . LEU B 1 81 ? -4.23 5.492 10.258 1 89.38 81 LEU B O 1
ATOM 1805 N N . PHE B 1 82 ? -3.082 3.604 10.195 1 89.31 82 PHE B N 1
ATOM 1806 C CA . PHE B 1 82 ? -1.845 4.277 10.57 1 89.31 82 PHE B CA 1
ATOM 1807 C C . PHE B 1 82 ? -1.312 5.121 9.422 1 89.31 82 PHE B C 1
ATOM 1809 O O . PHE B 1 82 ? -0.792 6.219 9.633 1 89.31 82 PHE B O 1
ATOM 1816 N N . TYR B 1 83 ? -1.447 4.656 8.211 1 89.06 83 TYR B N 1
ATOM 1817 C CA . TYR B 1 83 ? -0.945 5.363 7.043 1 89.06 83 TYR B CA 1
ATOM 1818 C C . TYR B 1 83 ? -1.688 6.68 6.844 1 89.06 83 TYR B C 1
ATOM 1820 O O . TYR B 1 83 ? -1.067 7.727 6.648 1 89.06 83 TYR B O 1
ATOM 1828 N N . PHE B 1 84 ? -2.961 6.629 6.922 1 87.88 84 PHE B N 1
ATOM 1829 C CA . PHE B 1 84 ? -3.74 7.832 6.656 1 87.88 84 PHE B CA 1
ATOM 1830 C C . PHE B 1 84 ? -3.643 8.812 7.82 1 87.88 84 PHE B C 1
ATOM 1832 O O . PHE B 1 84 ? -3.689 10.023 7.625 1 87.88 84 PHE B O 1
ATOM 1839 N N . LYS B 1 85 ? -3.443 8.234 9.008 1 87.69 85 LYS B N 1
ATOM 1840 C CA . LYS B 1 85 ? -3.111 9.117 10.117 1 87.69 85 LYS B CA 1
ATOM 1841 C C . LYS B 1 85 ? -1.778 9.82 9.883 1 87.69 85 LYS B C 1
ATOM 1843 O O . LYS B 1 85 ? -1.652 11.023 10.133 1 87.69 85 LYS B O 1
ATOM 1848 N N . ALA B 1 86 ? -0.842 9.102 9.391 1 86.75 86 ALA B N 1
ATOM 1849 C CA . ALA B 1 86 ? 0.456 9.68 9.055 1 86.75 86 ALA B CA 1
ATOM 1850 C C . ALA B 1 86 ? 0.323 10.719 7.949 1 86.75 86 ALA B C 1
ATOM 1852 O O . ALA B 1 86 ? 0.958 11.781 8 1 86.75 86 ALA B O 1
ATOM 1853 N N . LEU B 1 87 ? -0.498 10.438 6.969 1 84.38 87 LEU B N 1
ATOM 1854 C CA . LEU B 1 87 ? -0.713 11.336 5.844 1 84.38 87 LEU B CA 1
ATOM 1855 C C . LEU B 1 87 ? -1.374 12.633 6.301 1 84.38 87 LEU B C 1
ATOM 1857 O O . LEU B 1 87 ? -1.136 13.695 5.723 1 84.38 87 LEU B O 1
ATOM 1861 N N . GLN B 1 88 ? -2.227 12.484 7.266 1 85.81 88 GLN B N 1
ATOM 1862 C CA . GLN B 1 88 ? -2.881 13.672 7.809 1 85.81 88 GLN B CA 1
ATOM 1863 C C . GLN B 1 88 ? -1.89 14.547 8.57 1 85.81 88 GLN B C 1
ATOM 1865 O O . GLN B 1 88 ? -2.002 15.773 8.555 1 85.81 88 GLN B O 1
ATOM 1870 N N . LEU B 1 89 ? -0.839 13.984 9.172 1 85.81 89 LEU B N 1
ATOM 1871 C CA . LEU B 1 89 ? 0.084 14.688 10.055 1 85.81 89 LEU B CA 1
ATOM 1872 C C . LEU B 1 89 ? 1.318 15.148 9.297 1 85.81 89 LEU B C 1
ATOM 1874 O O . LEU B 1 89 ? 2.041 16.047 9.75 1 85.81 89 LEU B O 1
ATOM 1878 N N . GLY B 1 90 ? 1.55 14.492 8.125 1 80.06 90 GLY B N 1
ATOM 1879 C CA . GLY B 1 90 ? 2.766 14.797 7.387 1 80.06 90 GLY B CA 1
ATOM 1880 C C . GLY B 1 90 ? 2.529 15 5.902 1 80.06 90 GLY B C 1
ATOM 1881 O O . GLY B 1 90 ? 1.407 14.836 5.418 1 80.06 90 GLY B O 1
ATOM 1882 N N . GLN B 1 91 ? 3.65 15.43 5.211 1 82.94 91 GLN B N 1
ATOM 1883 C CA . GLN B 1 91 ? 3.586 15.594 3.764 1 82.94 91 GLN B CA 1
ATOM 1884 C C . GLN B 1 91 ? 3.549 14.242 3.061 1 82.94 91 GLN B C 1
ATOM 1886 O O . GLN B 1 91 ? 4.223 13.297 3.479 1 82.94 91 GLN B O 1
ATOM 1891 N N . ALA B 1 92 ? 2.66 14.133 2.059 1 80.5 92 ALA B N 1
ATOM 1892 C CA . ALA B 1 92 ? 2.543 12.898 1.297 1 80.5 92 ALA B CA 1
ATOM 1893 C C . ALA B 1 92 ? 3.904 12.438 0.777 1 80.5 92 ALA B C 1
ATOM 1895 O O . ALA B 1 92 ? 4.219 11.25 0.805 1 80.5 92 ALA B O 1
ATOM 1896 N N . SER B 1 93 ? 4.727 13.398 0.354 1 78.12 93 SER B N 1
ATOM 1897 C CA . SER B 1 93 ? 6.031 13.102 -0.227 1 78.12 93 SER B CA 1
ATOM 1898 C C . SER B 1 93 ? 6.984 12.531 0.818 1 78.12 93 SER B C 1
ATOM 1900 O O . SER B 1 93 ? 7.996 11.922 0.474 1 78.12 93 SER B O 1
ATOM 1902 N N . HIS B 1 94 ? 6.676 12.711 2.105 1 79.88 94 HIS B N 1
ATOM 1903 C CA . HIS B 1 94 ? 7.508 12.18 3.176 1 79.88 94 HIS B CA 1
ATOM 1904 C C . HIS B 1 94 ? 6.934 10.883 3.727 1 79.88 94 HIS B C 1
ATOM 1906 O O . HIS B 1 94 ? 7.672 9.93 3.984 1 79.88 94 HIS B O 1
ATOM 1912 N N . VAL B 1 95 ? 5.648 10.859 3.855 1 80.88 95 VAL B N 1
ATOM 1913 C CA . VAL B 1 95 ? 4.977 9.727 4.473 1 80.88 95 VAL B CA 1
ATOM 1914 C C . VAL B 1 95 ? 5.043 8.516 3.545 1 80.88 95 VAL B C 1
ATOM 1916 O O . VAL B 1 95 ? 5.332 7.398 3.986 1 80.88 95 VAL B O 1
ATOM 1919 N N . ALA B 1 96 ? 4.789 8.695 2.279 1 79.56 96 ALA B N 1
ATOM 1920 C CA . ALA B 1 96 ? 4.73 7.617 1.294 1 79.56 96 ALA B CA 1
ATOM 1921 C C . ALA B 1 96 ? 6.035 6.828 1.264 1 79.56 96 ALA B C 1
ATOM 1923 O O . ALA B 1 96 ? 6.031 5.602 1.389 1 79.56 96 ALA B O 1
ATOM 1924 N N . PRO B 1 97 ? 7.137 7.555 1.26 1 76.81 97 PRO B N 1
ATOM 1925 C CA . PRO B 1 97 ? 8.391 6.805 1.221 1 76.81 97 PRO B CA 1
ATOM 1926 C C . PRO B 1 97 ? 8.633 5.996 2.492 1 76.81 97 PRO B C 1
ATOM 1928 O O . PRO B 1 97 ? 9.195 4.898 2.434 1 76.81 97 PRO B O 1
ATOM 1931 N N . VAL B 1 98 ? 8.25 6.504 3.639 1 76.69 98 VAL B N 1
ATOM 1932 C CA . VAL B 1 98 ? 8.469 5.797 4.898 1 76.69 98 VAL B CA 1
ATOM 1933 C C . VAL B 1 98 ? 7.621 4.531 4.934 1 76.69 98 VAL B C 1
ATOM 1935 O O . VAL B 1 98 ? 8.078 3.484 5.406 1 76.69 98 VAL B O 1
ATOM 1938 N N . ASP B 1 99 ? 6.488 4.652 4.387 1 80.31 99 ASP B N 1
ATOM 1939 C CA . ASP B 1 99 ? 5.617 3.482 4.305 1 80.31 99 ASP B CA 1
ATOM 1940 C C . ASP B 1 99 ? 6.234 2.406 3.414 1 80.31 99 ASP B C 1
ATOM 1942 O O . ASP B 1 99 ? 6.012 1.213 3.629 1 80.31 99 ASP B O 1
ATOM 1946 N N . LYS B 1 100 ? 7.074 2.795 2.557 1 74.31 100 LYS B N 1
ATOM 1947 C CA . LYS B 1 100 ? 7.664 1.863 1.601 1 74.31 100 LYS B CA 1
ATOM 1948 C C . LYS B 1 100 ? 8.789 1.056 2.242 1 74.31 100 LYS B C 1
ATOM 1950 O O . LYS B 1 100 ? 9.242 0.059 1.678 1 74.31 100 LYS B O 1
ATOM 1955 N N . LEU B 1 101 ? 9.125 1.411 3.479 1 79.88 101 LEU B N 1
ATOM 1956 C CA . LEU B 1 101 ? 10.039 0.56 4.23 1 79.88 101 LEU B CA 1
ATOM 1957 C C . LEU B 1 101 ? 9.43 -0.816 4.473 1 79.88 101 LEU B C 1
ATOM 1959 O O . LEU B 1 101 ? 10.125 -1.745 4.891 1 79.88 101 LEU B O 1
ATOM 1963 N N . SER B 1 102 ? 8.234 -0.895 4.121 1 83.06 102 SER B N 1
ATOM 1964 C CA . SER B 1 102 ? 7.574 -2.191 4.207 1 83.06 102 SER B CA 1
ATOM 1965 C C . SER B 1 102 ? 8.297 -3.24 3.369 1 83.06 102 SER B C 1
ATOM 1967 O O . SER B 1 102 ? 8.242 -4.434 3.676 1 83.06 102 SER B O 1
ATOM 1969 N N . VAL B 1 103 ? 8.969 -2.797 2.355 1 79.94 103 VAL B N 1
ATOM 1970 C CA . VAL B 1 103 ? 9.664 -3.727 1.476 1 79.94 103 VAL B CA 1
ATOM 1971 C C . VAL B 1 103 ? 10.719 -4.5 2.271 1 79.94 103 VAL B C 1
ATOM 1973 O O . VAL B 1 103 ? 10.938 -5.688 2.029 1 79.94 103 VAL B O 1
ATOM 1976 N N . VAL B 1 104 ? 11.375 -3.826 3.166 1 81.75 104 VAL B N 1
ATOM 1977 C CA . VAL B 1 104 ? 12.375 -4.469 4.016 1 81.75 104 VAL B CA 1
ATOM 1978 C C . VAL B 1 104 ? 11.711 -5.555 4.859 1 81.75 104 VAL B C 1
ATOM 1980 O O . VAL B 1 104 ? 12.203 -6.684 4.93 1 81.75 104 VAL B O 1
ATOM 1983 N N . PHE B 1 105 ? 10.633 -5.234 5.418 1 85.75 105 PHE B N 1
ATOM 1984 C CA . PHE B 1 105 ? 9.898 -6.18 6.25 1 85.75 105 PHE B CA 1
ATOM 1985 C C . PHE B 1 105 ? 9.352 -7.332 5.41 1 85.75 105 PHE B C 1
ATOM 1987 O O . PHE B 1 105 ? 9.375 -8.484 5.84 1 85.75 105 PHE B O 1
ATOM 1994 N N . VAL B 1 106 ? 8.898 -7.027 4.195 1 84.19 106 VAL B N 1
ATOM 1995 C CA . VAL B 1 106 ? 8.391 -8.07 3.307 1 84.19 106 VAL B CA 1
ATOM 1996 C C . VAL B 1 106 ? 9.516 -9.047 2.973 1 84.19 106 VAL B C 1
ATOM 1998 O O . VAL B 1 106 ? 9.312 -10.266 2.988 1 84.19 106 VAL B O 1
ATOM 2001 N N . ALA B 1 107 ? 10.672 -8.484 2.615 1 82.5 107 ALA B N 1
ATOM 2002 C CA . ALA B 1 107 ? 11.805 -9.344 2.314 1 82.5 107 ALA B CA 1
ATOM 2003 C C . ALA B 1 107 ? 12.125 -10.266 3.488 1 82.5 107 ALA B C 1
ATOM 2005 O O . ALA B 1 107 ? 12.297 -11.477 3.309 1 82.5 107 ALA B O 1
ATOM 2006 N N . LEU B 1 108 ? 12.133 -9.688 4.652 1 85.81 108 LEU B N 1
ATOM 2007 C CA . LEU B 1 108 ? 12.445 -10.469 5.844 1 85.81 108 LEU B CA 1
ATOM 2008 C C . LEU B 1 108 ? 11.383 -11.539 6.086 1 85.81 108 LEU B C 1
ATOM 2010 O O . LEU B 1 108 ? 11.711 -12.703 6.312 1 85.81 108 LEU B O 1
ATOM 2014 N N . PHE B 1 109 ? 10.156 -11.148 5.992 1 88.06 109 PHE B N 1
ATOM 2015 C CA . PHE B 1 109 ? 9.055 -12.062 6.27 1 88.06 109 PHE B CA 1
ATOM 2016 C C . PHE B 1 109 ? 8.922 -13.102 5.164 1 88.06 109 PHE B C 1
ATOM 2018 O O . PHE B 1 109 ? 8.562 -14.25 5.426 1 88.06 109 PHE B O 1
ATOM 2025 N N . SER B 1 110 ? 9.188 -12.633 3.928 1 85.06 110 SER B N 1
ATOM 2026 C CA . SER B 1 110 ? 9.07 -13.586 2.83 1 85.06 110 SER B CA 1
ATOM 2027 C C . SER B 1 110 ? 10.133 -14.68 2.932 1 85.06 110 SER B C 1
ATOM 2029 O O . SER B 1 110 ? 9.867 -15.836 2.607 1 85.06 110 SER B O 1
ATOM 2031 N N . VAL B 1 111 ? 11.352 -14.359 3.357 1 84.38 111 VAL B N 1
ATOM 2032 C CA . VAL B 1 111 ? 12.414 -15.336 3.551 1 84.38 111 VAL B CA 1
ATOM 2033 C C . VAL B 1 111 ? 12.055 -16.266 4.707 1 84.38 111 VAL B C 1
ATOM 2035 O O . VAL B 1 111 ? 12.234 -17.484 4.613 1 84.38 111 VAL B O 1
ATOM 2038 N N . THR B 1 112 ? 11.477 -15.766 5.742 1 86.75 112 THR B N 1
ATOM 2039 C CA . THR B 1 112 ? 11.227 -16.531 6.957 1 86.75 112 THR B CA 1
ATOM 2040 C C . THR B 1 112 ? 9.945 -17.359 6.828 1 86.75 112 THR B C 1
ATOM 2042 O O . THR B 1 112 ? 9.906 -18.516 7.223 1 86.75 112 THR B O 1
ATOM 2045 N N . PHE B 1 113 ? 8.891 -16.75 6.199 1 84.81 113 PHE B N 1
ATOM 2046 C CA . PHE B 1 113 ? 7.586 -17.391 6.203 1 84.81 113 PHE B CA 1
ATOM 2047 C C . PHE B 1 113 ? 7.309 -18.062 4.863 1 84.81 113 PHE B C 1
ATOM 2049 O O . PHE B 1 113 ? 6.594 -19.062 4.797 1 84.81 113 PHE B O 1
ATOM 2056 N N . LEU B 1 114 ? 7.863 -17.594 3.768 1 83.81 114 LEU B N 1
ATOM 2057 C CA . LEU B 1 114 ? 7.562 -18.125 2.443 1 83.81 114 LEU B CA 1
ATOM 2058 C C . LEU B 1 114 ? 8.734 -18.953 1.911 1 83.81 114 LEU B C 1
ATOM 2060 O O . LEU B 1 114 ? 8.602 -19.656 0.903 1 83.81 114 LEU B O 1
ATOM 2064 N N . GLY B 1 115 ? 9.875 -18.828 2.602 1 85.12 115 GLY B N 1
ATOM 2065 C CA . GLY B 1 115 ? 11.039 -19.609 2.197 1 85.12 115 GLY B CA 1
ATOM 2066 C C . GLY B 1 115 ? 11.727 -19.047 0.961 1 85.12 115 GLY B C 1
ATOM 2067 O O . GLY B 1 115 ? 12.375 -19.781 0.218 1 85.12 115 GLY B O 1
ATOM 2068 N N . GLU B 1 116 ? 11.516 -17.859 0.7 1 83.94 116 GLU B N 1
ATOM 2069 C CA . GLU B 1 116 ? 12.172 -17.25 -0.451 1 83.94 116 GLU B CA 1
ATOM 2070 C C . GLU B 1 116 ? 13.664 -17.031 -0.182 1 83.94 116 GLU B C 1
ATOM 2072 O O . GLU B 1 116 ? 14.062 -16.812 0.961 1 83.94 116 GLU B O 1
ATOM 2077 N N . ARG B 1 117 ? 14.477 -17.141 -1.237 1 84.94 117 ARG B N 1
ATOM 2078 C CA . ARG B 1 117 ? 15.914 -16.891 -1.141 1 84.94 117 ARG B CA 1
ATOM 2079 C C . ARG B 1 117 ? 16.312 -15.625 -1.899 1 84.94 117 ARG B C 1
ATOM 2081 O O . ARG B 1 117 ? 16.047 -15.508 -3.098 1 84.94 117 ARG B O 1
ATOM 2088 N N . LEU B 1 118 ? 16.859 -14.766 -1.165 1 83.38 118 LEU B N 1
ATOM 2089 C CA . LEU B 1 118 ? 17.281 -13.508 -1.774 1 83.38 118 LEU B CA 1
ATOM 2090 C C . LEU B 1 118 ? 18.781 -13.5 -2.035 1 83.38 118 LEU B C 1
ATOM 2092 O O . LEU B 1 118 ? 19.562 -13.922 -1.182 1 83.38 118 LEU B O 1
ATOM 2096 N N . SER B 1 119 ? 19.094 -13.188 -3.236 1 85.44 119 SER B N 1
ATOM 2097 C CA . SER B 1 119 ? 20.5 -13.07 -3.598 1 85.44 119 SER B CA 1
ATOM 2098 C C . SER B 1 119 ? 21.125 -11.836 -2.957 1 85.44 119 SER B C 1
ATOM 2100 O O . SER B 1 119 ? 20.438 -11 -2.385 1 85.44 119 SER B O 1
ATOM 2102 N N . ALA B 1 120 ? 22.422 -11.797 -2.996 1 86.56 120 ALA B N 1
ATOM 2103 C CA . ALA B 1 120 ? 23.156 -10.656 -2.465 1 86.56 120 ALA B CA 1
ATOM 2104 C C . ALA B 1 120 ? 22.75 -9.367 -3.174 1 86.56 120 ALA B C 1
ATOM 2106 O O . ALA B 1 120 ? 22.641 -8.305 -2.545 1 86.56 120 ALA B O 1
ATOM 2107 N N . ARG B 1 121 ? 22.5 -9.477 -4.387 1 83.75 121 ARG B N 1
ATOM 2108 C CA . ARG B 1 121 ? 22.047 -8.32 -5.16 1 83.75 121 ARG B CA 1
ATOM 2109 C C . ARG B 1 121 ? 20.688 -7.828 -4.672 1 83.75 121 ARG B C 1
ATOM 2111 O O . ARG B 1 121 ? 20.469 -6.621 -4.566 1 83.75 121 ARG B O 1
ATOM 2118 N N . GLU B 1 122 ? 19.891 -8.758 -4.379 1 84.25 122 GLU B N 1
ATOM 2119 C CA . GLU B 1 122 ? 18.562 -8.406 -3.885 1 84.25 122 GLU B CA 1
ATOM 2120 C C . GLU B 1 122 ? 18.641 -7.73 -2.521 1 84.25 122 GLU B C 1
ATOM 2122 O O . GLU B 1 122 ? 17.922 -6.766 -2.258 1 84.25 122 GLU B O 1
ATOM 2127 N N . TRP B 1 123 ? 19.547 -8.195 -1.731 1 86.56 123 TRP B N 1
ATOM 2128 C CA . TRP B 1 123 ? 19.766 -7.551 -0.437 1 86.56 123 TRP B CA 1
ATOM 2129 C C . TRP B 1 123 ? 20.297 -6.137 -0.609 1 86.56 123 TRP B C 1
ATOM 2131 O O . TRP B 1 123 ? 19.922 -5.227 0.133 1 86.56 123 TRP B O 1
ATOM 2141 N N . LEU B 1 124 ? 21.062 -5.973 -1.586 1 86.38 124 LEU B N 1
ATOM 2142 C CA . LEU B 1 124 ? 21.594 -4.641 -1.888 1 86.38 124 LEU B CA 1
ATOM 2143 C C . LEU B 1 124 ? 20.453 -3.705 -2.312 1 86.38 124 LEU B C 1
ATOM 2145 O O . LEU B 1 124 ? 20.438 -2.537 -1.922 1 86.38 124 LEU B O 1
ATOM 2149 N N . GLY B 1 125 ? 19.625 -4.242 -3.146 1 83.62 125 GLY B N 1
ATOM 2150 C CA . GLY B 1 125 ? 18.469 -3.445 -3.535 1 83.62 125 GLY B CA 1
ATOM 2151 C C . GLY B 1 125 ? 17.641 -2.969 -2.354 1 83.62 125 GLY B C 1
ATOM 2152 O O . GLY B 1 125 ? 17.234 -1.808 -2.303 1 83.62 125 GLY B O 1
ATOM 2153 N N . ILE B 1 126 ? 17.5 -3.803 -1.395 1 84.5 126 ILE B N 1
ATOM 2154 C CA . ILE B 1 126 ? 16.734 -3.477 -0.193 1 84.5 126 ILE B CA 1
ATOM 2155 C C . ILE B 1 126 ? 17.438 -2.369 0.582 1 84.5 126 ILE B C 1
ATOM 2157 O O . ILE B 1 126 ? 16.812 -1.423 1.049 1 84.5 126 ILE B O 1
ATOM 2161 N N . VAL B 1 127 ? 18.719 -2.475 0.735 1 87.06 127 VAL B N 1
ATOM 2162 C CA . VAL B 1 127 ? 19.516 -1.473 1.441 1 87.06 127 VAL B CA 1
ATOM 2163 C C . VAL B 1 127 ? 19.375 -0.12 0.746 1 87.06 127 VAL B C 1
ATOM 2165 O O . VAL B 1 127 ? 19.219 0.911 1.405 1 87.06 127 VAL B O 1
ATOM 2168 N N . LEU B 1 128 ? 19.422 -0.103 -0.544 1 85.5 128 LEU B N 1
ATOM 2169 C CA . LEU B 1 128 ? 19.281 1.128 -1.314 1 85.5 128 LEU B CA 1
ATOM 2170 C C . LEU B 1 128 ? 17.922 1.771 -1.066 1 85.5 128 LEU B C 1
ATOM 2172 O O . LEU B 1 128 ? 17.828 2.992 -0.93 1 85.5 128 LEU B O 1
ATOM 2176 N N . ILE B 1 129 ? 16.906 0.988 -1.026 1 81.62 129 ILE B N 1
ATOM 2177 C CA . ILE B 1 129 ? 15.57 1.491 -0.757 1 81.62 129 ILE B CA 1
ATOM 2178 C C . ILE B 1 129 ? 15.523 2.123 0.632 1 81.62 129 ILE B C 1
ATOM 2180 O O . ILE B 1 129 ? 15 3.225 0.804 1 81.62 129 ILE B O 1
ATOM 2184 N N . VAL B 1 130 ? 16.109 1.464 1.616 1 84.25 130 VAL B N 1
ATOM 2185 C CA . VAL B 1 130 ? 16.125 1.959 2.988 1 84.25 130 VAL B CA 1
ATOM 2186 C C . VAL B 1 130 ? 16.859 3.301 3.049 1 84.25 130 VAL B C 1
ATOM 2188 O O . VAL B 1 130 ? 16.344 4.262 3.629 1 84.25 130 VAL B O 1
ATOM 2191 N N . VAL B 1 131 ? 17.969 3.375 2.439 1 86.06 131 VAL B N 1
ATOM 2192 C CA . VAL B 1 131 ? 18.766 4.598 2.428 1 86.06 131 VAL B CA 1
ATOM 2193 C C . VAL B 1 131 ? 17.984 5.711 1.722 1 86.06 131 VAL B C 1
ATOM 2195 O O . VAL B 1 131 ? 18 6.855 2.174 1 86.06 131 VAL B O 1
ATOM 2198 N N . GLY B 1 132 ? 17.359 5.359 0.66 1 83.19 132 GLY B N 1
ATOM 2199 C CA . GLY B 1 132 ? 16.547 6.332 -0.05 1 83.19 132 GLY B CA 1
ATOM 2200 C C . GLY B 1 132 ? 15.43 6.906 0.797 1 83.19 132 GLY B C 1
ATOM 2201 O O . GLY B 1 132 ? 15.188 8.117 0.781 1 83.19 132 GLY B O 1
ATOM 2202 N N . VAL B 1 133 ? 14.781 6.07 1.533 1 79.88 133 VAL B N 1
ATOM 2203 C CA . VAL B 1 133 ? 13.688 6.492 2.406 1 79.88 133 VAL B CA 1
ATOM 2204 C C . VAL B 1 133 ? 14.234 7.41 3.502 1 79.88 133 VAL B C 1
ATOM 2206 O O . VAL B 1 133 ? 13.609 8.414 3.842 1 79.88 133 VAL B O 1
ATOM 2209 N N . ILE B 1 134 ? 15.344 7.047 4.086 1 80.5 134 ILE B N 1
ATOM 2210 C CA . ILE B 1 134 ? 15.961 7.855 5.129 1 80.5 134 ILE B CA 1
ATOM 2211 C C . ILE B 1 134 ? 16.297 9.242 4.578 1 80.5 134 ILE B C 1
ATOM 2213 O O . ILE B 1 134 ? 16.094 10.25 5.254 1 80.5 134 ILE B O 1
ATOM 2217 N N . CYS B 1 135 ? 16.766 9.289 3.385 1 80.38 135 CYS B N 1
ATOM 2218 C CA . CYS B 1 135 ? 17.094 10.555 2.75 1 80.38 135 CYS B CA 1
ATOM 2219 C C . CYS B 1 135 ? 15.852 11.422 2.584 1 80.38 135 CYS B C 1
ATOM 2221 O O . CYS B 1 135 ? 15.93 12.648 2.674 1 80.38 135 CYS B O 1
ATOM 2223 N N . LEU B 1 136 ? 14.797 10.898 2.352 1 75.25 136 LEU B N 1
ATOM 2224 C CA . LEU B 1 136 ? 13.539 11.617 2.154 1 75.25 136 LEU B CA 1
ATOM 2225 C C . LEU B 1 136 ? 12.938 12.031 3.492 1 75.25 136 LEU B C 1
ATOM 2227 O O . LEU B 1 136 ? 12.336 13.102 3.602 1 75.25 136 LEU B O 1
ATOM 2231 N N . ALA B 1 137 ? 13.008 11.164 4.488 1 70.81 137 ALA B N 1
ATOM 2232 C CA . ALA B 1 137 ? 12.344 11.383 5.773 1 70.81 137 ALA B CA 1
ATOM 2233 C C . ALA B 1 137 ? 13.141 12.359 6.641 1 70.81 137 ALA B C 1
ATOM 2235 O O . ALA B 1 137 ? 12.578 13.016 7.516 1 70.81 137 ALA B O 1
ATOM 2236 N N . LEU B 1 138 ? 14.43 12.422 6.449 1 64.75 138 LEU B N 1
ATOM 2237 C CA . LEU B 1 138 ? 15.234 13.289 7.312 1 64.75 138 LEU B CA 1
ATOM 2238 C C . LEU B 1 138 ? 15.055 14.75 6.934 1 64.75 138 LEU B C 1
ATOM 2240 O O . LEU B 1 138 ? 15.039 15.094 5.746 1 64.75 138 LEU B O 1
ATOM 2244 N N . PRO B 1 139 ? 14.383 15.492 7.859 1 55.94 139 PRO B N 1
ATOM 2245 C CA . PRO B 1 139 ? 14.211 16.938 7.652 1 55.94 139 PRO B CA 1
ATOM 2246 C C . PRO B 1 139 ? 15.469 17.609 7.113 1 55.94 139 PRO B C 1
ATOM 2248 O O . PRO B 1 139 ? 16.578 17.203 7.449 1 55.94 139 PRO B O 1
ATOM 2251 N N . SER B 1 140 ? 15.352 18 5.773 1 51.88 140 SER B N 1
ATOM 2252 C CA . SER B 1 140 ? 16.453 18.844 5.328 1 51.88 140 SER B CA 1
ATOM 2253 C C . SER B 1 140 ? 16.875 19.828 6.418 1 51.88 140 SER B C 1
ATOM 2255 O O . SER B 1 140 ? 16.031 20.375 7.121 1 51.88 140 SER B O 1
ATOM 2257 N N . ALA B 1 141 ? 17.969 19.719 7.07 1 44.31 141 ALA B N 1
ATOM 2258 C CA . ALA B 1 141 ? 18.531 20.734 7.953 1 44.31 141 ALA B CA 1
ATOM 2259 C C . ALA B 1 141 ? 18.094 22.141 7.512 1 44.31 141 ALA B C 1
ATOM 2261 O O . ALA B 1 141 ? 18.266 22.5 6.348 1 44.31 141 ALA B O 1
ATOM 2262 N N . ALA B 1 142 ? 16.906 22.609 7.918 1 45.47 142 ALA B N 1
ATOM 2263 C CA . ALA B 1 142 ? 16.609 24.031 7.773 1 45.47 142 ALA B CA 1
ATOM 2264 C C . ALA B 1 142 ? 17.875 24.859 7.621 1 45.47 142 ALA B C 1
ATOM 2266 O O . ALA B 1 142 ? 18.875 24.594 8.312 1 45.47 142 ALA B O 1
ATOM 2267 N N . PRO B 1 143 ? 18.125 25.469 6.562 1 41.84 143 PRO B N 1
ATOM 2268 C CA . PRO B 1 143 ? 19.25 26.406 6.672 1 41.84 143 PRO B CA 1
ATOM 2269 C C . PRO B 1 143 ? 19.25 27.172 7.988 1 41.84 143 PRO B C 1
ATOM 2271 O O . PRO B 1 143 ? 18.172 27.531 8.5 1 41.84 143 PRO B O 1
ATOM 2274 N N . VAL B 1 144 ? 20.109 26.953 8.992 1 38.19 144 VAL B N 1
ATOM 2275 C CA . VAL B 1 144 ? 20.359 27.859 10.109 1 38.19 144 VAL B CA 1
ATOM 2276 C C . VAL B 1 144 ? 20.031 29.297 9.688 1 38.19 144 VAL B C 1
ATOM 2278 O O . VAL B 1 144 ? 20.688 29.859 8.797 1 38.19 144 VAL B O 1
ATOM 2281 N N . SER B 1 145 ? 18.828 29.703 9.477 1 40.91 145 SER B N 1
ATOM 2282 C CA . SER B 1 145 ? 18.672 31.141 9.438 1 40.91 145 SER B CA 1
ATOM 2283 C C . SER B 1 145 ? 19.641 31.844 10.367 1 40.91 145 SER B C 1
ATOM 2285 O O . SER B 1 145 ? 19.641 31.609 11.578 1 40.91 145 SER B O 1
ATOM 2287 N N . GLN B 1 146 ? 20.875 32.125 9.984 1 38.72 146 GLN B N 1
ATOM 2288 C CA . GLN B 1 146 ? 21.719 33.094 10.664 1 38.72 146 GLN B CA 1
ATOM 2289 C C . GLN B 1 146 ? 20.922 34.312 11.125 1 38.72 146 GLN B C 1
ATOM 2291 O O . GLN B 1 146 ? 20.438 35.094 10.305 1 38.72 146 GLN B O 1
ATOM 2296 N N . VAL B 1 147 ? 19.891 34.25 11.953 1 39.91 147 VAL B N 1
ATOM 2297 C CA . VAL B 1 147 ? 19.516 35.438 12.719 1 39.91 147 VAL B CA 1
ATOM 2298 C C . VAL B 1 147 ? 20.766 36.25 13.062 1 39.91 147 VAL B C 1
ATOM 2300 O O . VAL B 1 147 ? 21.609 35.812 13.859 1 39.91 147 VAL B O 1
ATOM 2303 N N . THR B 1 148 ? 21.547 36.781 12.047 1 37.88 148 THR B N 1
ATOM 2304 C CA . THR B 1 148 ? 22.469 37.875 12.391 1 37.88 148 THR B CA 1
ATOM 2305 C C . THR B 1 148 ? 21.797 38.844 13.367 1 37.88 148 THR B C 1
ATOM 2307 O O . THR B 1 148 ? 20.625 39.188 13.211 1 37.88 148 THR B O 1
ATOM 2310 N N . GLU B 1 149 ? 22.312 39.062 14.609 1 39.41 149 GLU B N 1
ATOM 2311 C CA . GLU B 1 149 ? 22.391 40 15.703 1 39.41 149 GLU B CA 1
ATOM 2312 C C . GLU B 1 149 ? 22.25 41.438 15.203 1 39.41 149 GLU B C 1
ATOM 2314 O O . GLU B 1 149 ? 23.25 42.125 14.984 1 39.41 149 GLU B O 1
ATOM 2319 N N . GLN B 1 150 ? 21.641 41.75 14 1 40.5 150 GLN B N 1
ATOM 2320 C CA . GLN B 1 150 ? 21.547 43.188 13.914 1 40.5 150 GLN B CA 1
ATOM 2321 C C . GLN B 1 150 ? 20.719 43.75 15.07 1 40.5 150 GLN B C 1
ATOM 2323 O O . GLN B 1 150 ? 19.547 44.062 14.898 1 40.5 150 GLN B O 1
ATOM 2328 N N . GLY B 1 151 ? 20.547 42.938 16.203 1 34.66 151 GLY B N 1
ATOM 2329 C CA . GLY B 1 151 ? 19.969 43.656 17.328 1 34.66 151 GLY B CA 1
ATOM 2330 C C . GLY B 1 151 ? 20.406 45.094 17.422 1 34.66 151 GLY B C 1
ATOM 2331 O O . GLY B 1 151 ? 19.578 46 17.297 1 34.66 151 GLY B O 1
ATOM 2332 N N . TYR B 1 152 ? 21.266 45.5 18.453 1 37.66 152 TYR B N 1
ATOM 2333 C CA . TYR B 1 152 ? 21.281 46.5 19.5 1 37.66 152 TYR B CA 1
ATOM 2334 C C . TYR B 1 152 ? 21.953 47.781 19.016 1 37.66 152 TYR B C 1
ATOM 2336 O O . TYR B 1 152 ? 22.25 48.688 19.812 1 37.66 152 TYR B O 1
ATOM 2344 N N . ASP B 1 153 ? 22.594 47.875 17.797 1 37.22 153 ASP B N 1
ATOM 2345 C CA . ASP B 1 153 ? 23.188 49.219 17.844 1 37.22 153 ASP B CA 1
ATOM 2346 C C . ASP B 1 153 ? 22.141 50.281 17.641 1 37.22 153 ASP B C 1
ATOM 2348 O O . ASP B 1 153 ? 22.438 51.5 17.688 1 37.22 153 ASP B O 1
ATOM 2352 N N . LYS B 1 154 ? 20.812 50.031 17.406 1 31.11 154 LYS B N 1
ATOM 2353 C CA . LYS B 1 154 ? 20.156 51.344 17.547 1 31.11 154 LYS B CA 1
ATOM 2354 C C . LYS B 1 154 ? 19.844 51.625 19.016 1 31.11 154 LYS B C 1
ATOM 2356 O O . LYS B 1 154 ? 19.578 50.719 19.797 1 31.11 154 LYS B O 1
#

Foldseek 3Di:
DDPVVVVVVVVVVVLVVLVVLLVVCVPHDLLVSLVVVVVVVVVVVVVVCVVVVVDDDPVVQDPVNVVVVVVVVVVVSVLSSVLSVCSNVDPSQLSVLVSVLVVVVCVVCCCVPVVDDDDPVRVVVNVVSVVVNCVSNPPPPPPPPPPPPPPPPD/DDPVVVVVVVVVVVLVVLVVLLVVCVPHDLLVSLVVVVVVVVVVVVVVCVVVVVDDDPVVQDPVNVVVVVVVVVVVSVLSSVLSVCSNVDPSQLSVLVSVLVVVVCVVCCCVPVVDDDDPVRVVVNVVSVVVNCVSNPPPPPPPPPPPCPPDPD

pLDDT: mean 80.97, std 14.59, range [31.11, 92.94]

Secondary structure (DSSP, 8-state):
--HHHHHHHHHHHHHHHHHHHHHHHTTS-HHHHHHHHHHHHHHHHHHHHHHHT----GGGS-HHHHHHHHHHHHHHHHHHHHHHHHHHHS-HHHHHHHHTTHHHHHHHHIIIII-----HHHHHHHHHHHHHHHHHHS----------SGGGG-/--HHHHHHHHHHHHHHHHHHHHHHHTTS-HHHHHHHHHHHHHHHHHHHHHHHT----GGGS-HHHHHHHHHHHHHHHHHHHHHHHHHHHS-HHHHHHHHTTHHHHHHHHIIIII-----HHHHHHHHHHHHHHHHHHS-------------TT-

Radius of gyration: 21.53 Å; Cα contacts (8 Å, |Δi|>4): 477; chains: 2; bounding box: 56×93×47 Å

Solvent-accessible surface area (backbone atoms only — not comparable to full-atom values): 15300 Å² total; per-residue (Å²): 135,58,35,62,58,29,13,47,52,13,6,51,24,42,15,48,17,54,50,27,35,54,65,21,38,66,92,47,60,44,58,43,50,50,41,56,26,40,53,46,22,44,52,50,38,49,51,49,29,58,73,70,63,49,79,67,65,72,82,70,54,49,72,67,30,51,51,25,30,47,51,13,15,49,24,38,36,51,12,47,52,26,34,43,45,9,37,72,68,35,55,60,62,37,34,49,37,42,32,46,50,14,41,56,46,26,41,54,46,29,35,73,74,68,63,50,81,76,51,73,57,34,52,48,10,47,51,32,30,49,52,10,28,51,43,37,58,46,73,73,76,68,74,77,75,76,79,72,74,73,67,69,81,113,135,58,33,62,58,29,13,46,53,13,6,54,24,42,16,49,16,54,51,28,35,53,65,20,38,66,89,48,60,45,58,42,50,50,41,54,25,39,55,46,24,43,52,50,36,48,51,50,30,58,74,7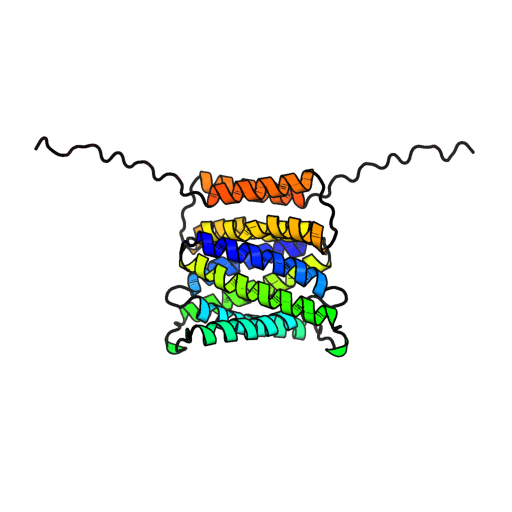0,62,49,78,68,63,70,84,70,54,48,72,66,30,51,49,25,28,46,51,12,15,50,24,39,37,53,13,48,51,26,35,43,45,9,37,73,68,34,54,61,64,36,33,48,37,42,31,46,51,14,40,57,49,27,41,54,45,29,34,72,74,68,62,50,82,75,52,73,57,35,51,48,11,47,52,33,30,50,53,11,28,50,44,38,58,47,73,73,78,66,76,76,72,74,77,71,79,78,65,72,86,114

InterPro domains:
  IPR000620 EamA domain [PF00892] (2-136)
  IPR037185 Multidrug transporter EmrE superfamily [SSF103481] (40-140)